Protein AF-A0A078HLC3-F1 (afdb_monomer)

Mean predicted aligned error: 14.36 Å

Solvent-accessible surface area (backbone atoms only — not comparable to full-atom values): 13525 Å² total; per-residue (Å²): 132,73,90,76,59,82,40,79,90,81,53,63,83,93,50,79,68,56,55,50,57,48,39,24,70,75,41,25,86,42,78,65,46,79,51,88,92,82,44,71,36,25,22,38,55,51,45,55,51,52,52,52,51,53,53,51,39,54,72,72,62,52,70,78,96,67,55,71,66,64,59,50,44,73,49,54,34,32,35,69,64,38,65,38,67,70,75,71,80,89,56,53,34,70,58,49,32,50,52,41,58,75,68,64,41,64,64,44,82,38,63,46,78,74,46,45,56,41,50,54,59,22,39,70,82,45,94,76,56,45,52,34,29,35,38,82,60,91,87,64,82,71,88,63,81,62,76,87,56,51,90,67,44,80,42,43,51,67,58,53,58,72,71,50,64,93,81,64,79,62,46,73,75,94,46,96,82,59,73,45,52,42,46,77,40,85,50,99,52,102,55,77,41,82,48,76,79,76,84,91,86,78,86,86,80,85,85,81,92,83,74,89,72,127

InterPro domains:
  IPR000873 AMP-dependent synthetase/ligase domain [PF00501] (20-192)
  IPR042099 ANL, N-terminal domain [G3DSA:3.40.50.12780] (5-195)

pLDDT: mean 77.23, std 20.74, range [21.78, 98.12]

Secondary structure (DSSP, 8-state):
--TTS--TTT-----THHHHHHHHHHSTTSEEEEETTTEEEEHHHHHHHHHHHHHHHHHTT----S-HHHHHHHHHHHHTTPPEEE--TTS-HHHHHHHHHHTT-SEEEE-SHHHHHHHHHHHTT-SSPPEEEE---TT------GGGTGGG--EEHHHHHHHS-TT------SSTTS--EEEEEE-SSSSEEEEE-S----------------

Radius of gyration: 22.76 Å; Cα contacts (8 Å, |Δi|>4): 195; chains: 1; bounding box: 56×49×59 Å

Nearest PDB structures (foldseek):
  5upt-assembly1_A-2  TM=5.110E-01  e=1.337E-06  Streptomyces platensis subsp. rosaceus
  5e7q-assembly1_B  TM=4.819E-01  e=5.354E-05  Streptomyces platensis subsp. rosaceus
  5upq-assembly1_B  TM=5.098E-01  e=1.439E-04  Streptomyces platensis subsp. rosaceus
  5upq-assembly1_A  TM=4.848E-01  e=1.181E-04  Streptomyces platensis subsp. rosaceus
  8c9t-assembly2_B  TM=4.246E-01  e=1.279E+00  Streptomyces avermitilis MA-4680 = NBRC 14893

Organism: Brassica napus (NCBI:txid3708)

Structure (mmCIF, N/CA/C/O backbone):
data_AF-A0A078HLC3-F1
#
_entry.id   AF-A0A078HLC3-F1
#
loop_
_atom_site.group_PDB
_atom_site.id
_atom_site.type_symbol
_atom_site.label_atom_id
_atom_site.label_alt_id
_atom_site.label_comp_id
_atom_site.label_asym_id
_atom_site.label_entity_id
_atom_site.label_seq_id
_atom_site.pdbx_PDB_ins_code
_atom_site.Cartn_x
_atom_site.Cartn_y
_atom_site.Cartn_z
_atom_site.occupancy
_atom_site.B_iso_or_equiv
_atom_site.auth_seq_id
_atom_site.auth_comp_id
_atom_site.auth_asym_id
_atom_site.auth_atom_id
_atom_site.pdbx_PDB_model_num
ATOM 1 N N . MET A 1 1 ? -18.196 -24.941 -28.633 1.00 52.28 1 MET A N 1
ATOM 2 C CA . MET A 1 1 ? -17.782 -23.713 -27.911 1.00 52.28 1 MET A CA 1
ATOM 3 C C . MET A 1 1 ? -16.791 -24.015 -26.774 1.00 52.28 1 MET A C 1
ATOM 5 O O . MET A 1 1 ? -16.555 -23.154 -25.944 1.00 52.28 1 MET A O 1
ATOM 9 N N . GLU A 1 2 ? -16.174 -25.207 -26.721 1.00 58.34 2 GLU A N 1
ATOM 10 C CA . GLU A 1 2 ? -15.128 -25.517 -25.727 1.00 58.34 2 GLU A CA 1
ATOM 11 C C . GLU A 1 2 ? -13.702 -25.203 -26.206 1.00 58.34 2 GLU A C 1
ATOM 13 O O . GLU A 1 2 ? -12.824 -24.995 -25.377 1.00 58.34 2 GLU A O 1
ATOM 18 N N . GLU A 1 3 ? -13.476 -25.087 -27.518 1.00 61.91 3 GLU A N 1
ATOM 19 C CA . GLU A 1 3 ? -12.150 -24.817 -28.106 1.00 61.91 3 GLU A CA 1
ATOM 20 C C . GLU A 1 3 ? -11.692 -23.348 -28.009 1.00 61.91 3 GLU A C 1
ATOM 22 O O . GLU A 1 3 ? -10.571 -23.022 -28.382 1.00 61.91 3 GLU A O 1
ATOM 27 N N . LEU A 1 4 ? -12.536 -22.452 -27.486 1.00 70.88 4 LEU A N 1
ATOM 28 C CA . LEU A 1 4 ? -12.215 -21.031 -27.266 1.00 70.88 4 LEU A CA 1
ATOM 29 C C . LEU A 1 4 ? -11.932 -20.707 -25.792 1.00 70.88 4 LEU A C 1
ATOM 31 O O . LEU A 1 4 ? -11.877 -19.537 -25.416 1.00 70.88 4 LEU A O 1
ATOM 35 N N . LYS A 1 5 ? -11.785 -21.725 -24.935 1.00 79.50 5 LYS A N 1
ATOM 36 C CA . LYS A 1 5 ? -11.425 -21.499 -23.534 1.00 79.50 5 LYS A CA 1
ATOM 37 C C . LYS A 1 5 ? -10.017 -20.879 -23.448 1.00 79.50 5 LYS A C 1
ATOM 39 O O . LYS A 1 5 ? -9.155 -21.227 -24.263 1.00 79.50 5 LYS A O 1
ATOM 44 N N . PRO A 1 6 ? -9.776 -19.983 -22.475 1.00 73.12 6 PRO A N 1
ATOM 45 C CA . PRO A 1 6 ? -8.451 -19.437 -22.222 1.00 73.12 6 PRO A CA 1
ATOM 46 C C . PRO A 1 6 ? -7.431 -20.554 -21.998 1.00 73.12 6 PRO A C 1
ATOM 48 O O . PRO A 1 6 ? -7.610 -21.431 -21.154 1.00 73.12 6 PRO A O 1
ATOM 51 N N . CYS A 1 7 ? -6.356 -20.514 -22.765 1.00 79.81 7 CYS A N 1
ATOM 52 C CA . CYS A 1 7 ? -5.198 -21.379 -22.665 1.00 79.81 7 CYS A CA 1
ATOM 53 C C . CYS A 1 7 ? -3.935 -20.531 -22.856 1.00 79.81 7 CYS A C 1
ATOM 55 O O . CYS A 1 7 ? -3.995 -19.372 -23.272 1.00 79.81 7 CYS A O 1
ATOM 57 N N . ALA A 1 8 ? -2.766 -21.109 -22.579 1.00 75.44 8 ALA A N 1
ATOM 58 C CA . ALA A 1 8 ? -1.495 -20.390 -22.693 1.00 75.44 8 ALA A CA 1
ATOM 59 C C . ALA A 1 8 ? -1.264 -19.773 -24.089 1.00 75.44 8 ALA A C 1
ATOM 61 O O . ALA A 1 8 ? -0.614 -18.739 -24.203 1.00 75.44 8 ALA A O 1
ATOM 62 N N . ALA A 1 9 ? -1.820 -20.380 -25.144 1.00 76.50 9 ALA A N 1
ATOM 63 C CA . ALA A 1 9 ? -1.644 -19.923 -26.519 1.00 76.50 9 ALA A CA 1
ATOM 64 C C . ALA A 1 9 ? -2.553 -18.743 -26.913 1.00 76.50 9 ALA A C 1
ATOM 66 O O . ALA A 1 9 ? -2.185 -17.980 -27.802 1.00 76.50 9 ALA A O 1
ATOM 67 N N . ASN A 1 10 ? -3.728 -18.588 -26.290 1.00 79.50 10 ASN A N 1
ATOM 68 C CA . ASN A 1 10 ? -4.726 -17.579 -26.679 1.00 79.50 10 ASN A CA 1
ATOM 69 C C . ASN A 1 10 ? -5.065 -16.565 -25.568 1.00 79.50 10 ASN A C 1
ATOM 71 O O . ASN A 1 10 ? -5.828 -15.637 -25.820 1.00 79.50 10 ASN A O 1
ATOM 75 N N . SER A 1 11 ? -4.496 -16.718 -24.367 1.00 79.75 11 SER A N 1
ATOM 76 C CA . SER A 1 11 ? -4.709 -15.813 -23.233 1.00 79.75 11 SER A CA 1
ATOM 77 C C . SER A 1 11 ? -3.432 -15.561 -22.406 1.00 79.75 11 SER A C 1
ATOM 79 O O . SER A 1 11 ? -3.465 -15.713 -21.179 1.00 79.75 11 SER A O 1
ATOM 81 N N . PRO A 1 12 ? -2.290 -15.192 -23.023 1.00 77.44 12 PRO A N 1
ATOM 82 C CA . PRO A 1 12 ? -1.120 -14.779 -22.255 1.00 77.44 12 PRO A CA 1
ATOM 83 C C . PRO A 1 12 ? -1.420 -13.488 -21.466 1.00 77.44 12 PRO A C 1
ATOM 85 O O . PRO A 1 12 ? -2.198 -12.652 -21.937 1.00 77.44 12 PRO A O 1
ATOM 88 N N . PRO A 1 13 ? -0.802 -13.282 -20.288 1.00 76.69 13 PRO A N 1
ATOM 89 C CA . PRO A 1 13 ? -0.945 -12.038 -19.540 1.00 76.69 13 PRO A CA 1
ATOM 90 C C . PRO A 1 13 ? -0.530 -10.841 -20.397 1.00 76.69 13 PRO A C 1
ATOM 92 O O . PRO A 1 13 ? 0.564 -10.821 -20.966 1.00 76.69 13 PRO A O 1
ATOM 95 N N . LEU A 1 14 ? -1.391 -9.828 -20.480 1.00 73.50 14 LEU A N 1
ATOM 96 C CA . LEU A 1 14 ? -1.057 -8.577 -21.150 1.00 73.50 14 LEU A CA 1
ATOM 97 C C . LEU A 1 14 ? -0.039 -7.824 -20.294 1.00 73.50 14 LEU A C 1
ATOM 99 O O . LEU A 1 14 ? -0.386 -7.210 -19.289 1.00 73.50 14 LEU A O 1
ATOM 103 N N . THR A 1 15 ? 1.228 -7.896 -20.692 1.00 77.50 15 THR A N 1
ATOM 104 C CA . THR A 1 15 ? 2.329 -7.209 -20.020 1.00 77.50 15 THR A CA 1
ATOM 105 C C . THR A 1 15 ? 3.131 -6.381 -21.018 1.00 77.50 15 THR A C 1
ATOM 107 O O . THR A 1 15 ? 3.488 -6.892 -22.089 1.00 77.50 15 THR A O 1
ATOM 110 N N . PRO A 1 16 ? 3.474 -5.121 -20.687 1.00 76.12 16 PRO A N 1
ATOM 111 C CA . PRO A 1 16 ? 4.352 -4.319 -21.529 1.00 76.12 16 PRO A CA 1
ATOM 112 C C . PRO A 1 16 ? 5.756 -4.934 -21.659 1.00 76.12 16 PRO A C 1
ATOM 114 O O . PRO A 1 16 ? 6.461 -4.645 -22.622 1.00 76.12 16 PRO A O 1
ATOM 117 N N . LEU A 1 17 ? 6.148 -5.834 -20.748 1.00 87.38 17 LEU A N 1
ATOM 118 C CA . LEU A 1 17 ? 7.436 -6.533 -20.795 1.00 87.38 17 LEU A CA 1
ATOM 119 C C . LEU A 1 17 ? 7.593 -7.382 -22.067 1.00 87.38 17 LEU A C 1
ATOM 121 O O . LEU A 1 17 ? 8.688 -7.468 -22.621 1.00 87.38 17 LEU A O 1
ATOM 125 N N . SER A 1 18 ? 6.486 -7.918 -22.592 1.00 85.19 18 SER A N 1
ATOM 126 C CA . SER A 1 18 ? 6.482 -8.709 -23.829 1.00 85.19 18 SER A CA 1
ATOM 127 C C . SER A 1 18 ? 6.933 -7.904 -25.060 1.00 85.19 18 SER A C 1
ATOM 129 O O . SER A 1 18 ? 7.442 -8.477 -26.025 1.00 85.19 18 SER A O 1
ATOM 131 N N . PHE A 1 19 ? 6.810 -6.568 -25.038 1.00 88.69 19 PHE A N 1
ATOM 132 C CA . PHE A 1 19 ? 7.293 -5.720 -26.129 1.00 88.69 19 PHE A CA 1
ATOM 133 C C . PHE A 1 19 ? 8.818 -5.721 -26.224 1.00 88.69 19 PHE A C 1
ATOM 135 O O . PHE A 1 19 ? 9.344 -5.744 -27.336 1.00 88.69 19 PHE A O 1
ATOM 142 N N . LEU A 1 20 ? 9.528 -5.743 -25.091 1.00 91.62 20 LEU A N 1
ATOM 143 C CA . LEU A 1 20 ? 10.990 -5.802 -25.076 1.00 91.62 20 LEU A CA 1
ATOM 144 C C . LEU A 1 20 ? 11.493 -7.154 -25.593 1.00 91.62 20 LEU A C 1
ATOM 146 O O . LEU A 1 20 ? 12.395 -7.193 -26.431 1.00 91.62 20 LEU A O 1
ATOM 150 N N . GLU A 1 21 ? 10.869 -8.251 -25.158 1.00 91.44 21 GLU A N 1
ATOM 151 C CA . GLU A 1 21 ? 11.180 -9.597 -25.654 1.00 91.44 21 GLU A CA 1
ATOM 152 C C . GLU A 1 21 ? 10.975 -9.690 -27.170 1.00 91.44 21 GLU A C 1
ATOM 154 O O . GLU A 1 21 ? 11.852 -10.153 -27.904 1.00 91.44 21 GLU A O 1
ATOM 159 N N . ARG A 1 22 ? 9.841 -9.175 -27.663 1.00 92.12 22 ARG A N 1
ATOM 160 C CA . ARG A 1 22 ? 9.532 -9.150 -29.094 1.00 92.12 22 ARG A CA 1
ATOM 161 C C . ARG A 1 22 ? 10.503 -8.271 -29.878 1.00 92.12 22 ARG A C 1
ATOM 163 O O . ARG A 1 22 ? 10.944 -8.680 -30.950 1.00 92.12 22 ARG A O 1
ATOM 170 N N . ALA A 1 23 ? 10.850 -7.092 -29.364 1.00 93.31 23 ALA A N 1
ATOM 171 C CA . ALA A 1 23 ? 11.804 -6.193 -30.007 1.00 93.31 23 ALA A CA 1
ATOM 172 C C . ALA A 1 23 ? 13.195 -6.833 -30.114 1.00 93.31 23 ALA A C 1
ATOM 174 O O . ALA A 1 23 ? 13.812 -6.776 -31.174 1.00 93.31 23 ALA A O 1
ATOM 175 N N . ALA A 1 24 ? 13.653 -7.527 -29.070 1.00 94.69 24 ALA A N 1
ATOM 176 C CA . ALA A 1 24 ? 14.918 -8.258 -29.090 1.00 94.69 24 ALA A CA 1
ATOM 177 C C . ALA A 1 24 ? 14.913 -9.462 -30.047 1.00 94.69 24 ALA A C 1
ATOM 179 O O . ALA A 1 24 ? 15.953 -9.790 -30.620 1.00 94.69 24 ALA A O 1
ATOM 180 N N . ALA A 1 25 ? 13.764 -10.118 -30.230 1.00 94.50 25 ALA A N 1
ATOM 181 C CA . ALA A 1 25 ? 13.625 -11.248 -31.145 1.00 94.50 25 ALA A CA 1
ATOM 182 C C . ALA A 1 25 ? 13.542 -10.816 -32.619 1.00 94.50 25 ALA A C 1
ATOM 184 O O . ALA A 1 25 ? 14.174 -11.432 -33.474 1.00 94.50 25 ALA A O 1
ATOM 185 N N . VAL A 1 26 ? 12.765 -9.770 -32.920 1.00 97.19 26 VAL A N 1
ATOM 186 C CA . VAL A 1 26 ? 12.465 -9.339 -34.299 1.00 97.19 26 VAL A CA 1
ATOM 187 C C . VAL A 1 26 ? 13.467 -8.303 -34.812 1.00 97.19 26 VAL A C 1
ATOM 189 O O . VAL A 1 26 ? 13.883 -8.370 -35.964 1.00 97.19 26 VAL A O 1
ATOM 192 N N . TYR A 1 27 ? 13.879 -7.363 -33.960 1.00 96.38 27 TYR A N 1
ATOM 193 C CA . TYR A 1 27 ? 14.755 -6.234 -34.297 1.00 96.38 27 TYR A CA 1
ATOM 194 C C . TYR A 1 27 ? 16.083 -6.310 -33.539 1.00 96.38 27 TYR A C 1
ATOM 196 O O . TYR A 1 27 ? 16.667 -5.286 -33.192 1.00 96.38 27 TYR A O 1
ATOM 204 N N . GLY A 1 28 ? 16.546 -7.530 -33.252 1.00 95.31 28 GLY A N 1
ATOM 205 C CA . GLY A 1 28 ? 17.619 -7.789 -32.293 1.00 95.31 28 GLY A CA 1
ATOM 206 C C . GLY A 1 28 ? 18.900 -6.999 -32.538 1.00 95.31 28 GLY A C 1
ATOM 207 O O . GLY A 1 28 ? 19.486 -6.529 -31.569 1.00 95.31 28 GLY A O 1
ATOM 208 N N . ASP A 1 29 ? 19.284 -6.811 -33.802 1.00 97.31 29 ASP A N 1
ATOM 209 C CA . ASP A 1 29 ? 20.523 -6.123 -34.191 1.00 97.31 29 ASP A CA 1
ATOM 210 C C . ASP A 1 29 ? 20.300 -4.627 -34.499 1.00 97.31 29 ASP A C 1
ATOM 212 O O . ASP A 1 29 ? 21.243 -3.894 -34.793 1.00 97.31 29 ASP A O 1
ATOM 216 N N . CYS A 1 30 ? 19.054 -4.146 -34.423 1.00 97.44 30 CYS A N 1
ATOM 217 C CA . CYS A 1 30 ? 18.744 -2.728 -34.552 1.00 97.44 30 CYS A CA 1
ATOM 218 C C . CYS A 1 30 ? 19.100 -1.987 -33.260 1.00 97.44 30 CYS A C 1
ATOM 220 O O . CYS A 1 30 ? 18.880 -2.487 -32.153 1.00 97.44 30 CYS A O 1
ATOM 222 N N . THR A 1 31 ? 19.592 -0.759 -33.405 1.00 97.06 31 THR A N 1
ATOM 223 C CA . THR A 1 31 ? 19.889 0.132 -32.282 1.00 97.06 31 THR A CA 1
ATOM 224 C C . THR A 1 31 ? 18.632 0.421 -31.456 1.00 97.06 31 THR A C 1
ATOM 226 O O . THR A 1 31 ? 17.603 0.820 -32.000 1.00 97.06 31 THR A O 1
ATOM 229 N N . SER A 1 32 ? 18.730 0.244 -30.140 1.00 95.81 32 SER A N 1
ATOM 230 C CA . SER A 1 32 ? 17.671 0.498 -29.156 1.00 95.81 32 SER A CA 1
ATOM 231 C C . SER A 1 32 ? 17.937 1.751 -28.321 1.00 95.81 32 SER A C 1
ATOM 233 O O . SER A 1 32 ? 17.013 2.500 -28.018 1.00 95.81 32 SER A O 1
ATOM 235 N N . ILE A 1 33 ? 19.196 1.985 -27.938 1.00 94.75 33 ILE A N 1
ATOM 236 C CA . ILE A 1 33 ? 19.612 3.075 -27.051 1.00 94.75 33 ILE A CA 1
ATOM 237 C C . ILE A 1 33 ? 20.882 3.701 -27.614 1.00 94.75 33 ILE A C 1
ATOM 239 O O . ILE A 1 33 ? 21.844 2.997 -27.914 1.00 94.75 33 ILE A O 1
ATOM 243 N N . VAL A 1 34 ? 20.898 5.030 -27.687 1.00 94.50 34 VAL A N 1
ATOM 244 C CA . VAL A 1 34 ? 22.095 5.835 -27.943 1.00 94.50 34 VAL A CA 1
ATOM 245 C C . VAL A 1 34 ? 22.199 6.873 -26.833 1.00 94.50 34 VAL A C 1
ATOM 247 O O . VAL A 1 34 ? 21.268 7.650 -26.631 1.00 94.50 34 VAL A O 1
ATOM 250 N N . TYR A 1 35 ? 23.310 6.881 -26.100 1.00 93.12 35 TYR A N 1
ATOM 251 C CA . TYR A 1 35 ? 23.569 7.847 -25.036 1.00 93.12 35 TYR A CA 1
ATOM 252 C C . TYR A 1 35 ? 25.019 8.340 -25.065 1.00 93.12 35 TYR A C 1
ATOM 254 O O . TYR A 1 35 ? 25.979 7.568 -24.949 1.00 93.12 35 TYR A O 1
ATOM 262 N N . GLY A 1 36 ? 25.179 9.657 -25.201 1.00 91.38 36 GLY A N 1
ATOM 263 C CA . GLY A 1 36 ? 26.485 10.279 -25.395 1.00 91.38 36 GLY A CA 1
ATOM 264 C C . GLY A 1 36 ? 27.196 9.749 -26.644 1.00 91.38 36 GLY A C 1
ATOM 265 O O . GLY A 1 36 ? 26.563 9.385 -27.631 1.00 91.38 36 GLY A O 1
ATOM 266 N N . THR A 1 37 ? 28.527 9.707 -26.596 1.00 89.44 37 THR A N 1
ATOM 267 C CA . THR A 1 37 ? 29.363 9.277 -27.732 1.00 89.44 37 THR A CA 1
ATOM 268 C C . THR A 1 37 ? 29.687 7.785 -27.732 1.00 89.44 37 THR A C 1
ATOM 270 O O . THR A 1 37 ? 30.042 7.247 -28.774 1.00 89.44 37 THR A O 1
ATOM 273 N N . ASN A 1 38 ? 29.590 7.115 -26.579 1.00 91.38 38 ASN A N 1
ATOM 274 C CA . ASN A 1 38 ? 30.169 5.777 -26.393 1.00 91.38 38 ASN A CA 1
ATOM 275 C C . ASN A 1 38 ? 29.139 4.700 -26.039 1.00 91.38 38 ASN A C 1
ATOM 277 O O . ASN A 1 38 ? 29.492 3.525 -25.999 1.00 91.38 38 ASN A O 1
ATOM 281 N N . THR A 1 39 ? 27.890 5.071 -25.750 1.00 92.94 39 THR A N 1
ATOM 282 C CA . THR A 1 39 ? 26.866 4.091 -25.377 1.00 92.94 39 THR A CA 1
ATOM 283 C C . THR A 1 39 ? 25.909 3.913 -26.535 1.00 92.94 39 THR A C 1
ATOM 285 O O . THR A 1 39 ? 25.044 4.754 -26.766 1.00 92.94 39 THR A O 1
ATOM 288 N N . VAL A 1 40 ? 26.064 2.807 -27.251 1.00 95.50 40 VAL A N 1
ATOM 289 C CA . VAL A 1 40 ? 25.113 2.349 -28.259 1.00 95.50 40 VAL A CA 1
ATOM 290 C C . VAL A 1 40 ? 24.787 0.904 -27.927 1.00 95.50 40 VAL A C 1
ATOM 292 O O . VAL A 1 40 ? 25.698 0.090 -27.797 1.00 95.50 40 VAL A O 1
ATOM 295 N N . TYR A 1 41 ? 23.505 0.604 -27.754 1.00 97.00 41 TYR A N 1
ATOM 296 C CA . TYR A 1 41 ? 23.022 -0.756 -27.546 1.00 97.00 41 TYR A CA 1
ATOM 297 C C . TYR A 1 41 ? 22.045 -1.140 -28.645 1.00 97.00 41 TYR A C 1
ATOM 299 O O . TYR A 1 41 ? 21.306 -0.303 -29.167 1.00 97.00 41 TYR A O 1
ATOM 307 N N . THR A 1 42 ? 22.030 -2.424 -28.958 1.00 98.12 42 THR A N 1
ATOM 308 C CA . THR A 1 42 ? 21.009 -3.082 -29.769 1.00 98.12 42 THR A CA 1
ATOM 309 C C . THR A 1 42 ? 19.855 -3.581 -28.899 1.00 98.12 42 THR A C 1
ATOM 311 O O . THR A 1 42 ? 19.997 -3.753 -27.683 1.00 98.12 42 THR A O 1
ATOM 314 N N . TRP A 1 43 ? 18.698 -3.868 -29.501 1.00 97.44 43 TRP A N 1
ATOM 315 C CA . TRP A 1 43 ? 17.558 -4.432 -28.764 1.00 97.44 43 TRP A CA 1
ATOM 316 C C . TRP A 1 43 ? 17.897 -5.750 -28.059 1.00 97.44 43 TRP A C 1
ATOM 318 O O . TRP A 1 43 ? 17.439 -5.981 -26.936 1.00 97.44 43 TRP A O 1
ATOM 328 N N . ARG A 1 44 ? 18.751 -6.588 -28.662 1.00 97.56 44 ARG A N 1
ATOM 329 C CA . ARG A 1 44 ? 19.247 -7.824 -28.041 1.00 97.56 44 ARG A CA 1
ATOM 330 C C . ARG A 1 44 ? 20.069 -7.541 -26.784 1.00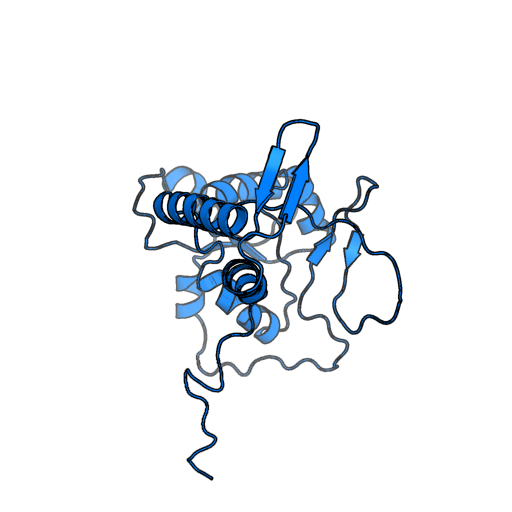 97.56 44 ARG A C 1
ATOM 332 O O . ARG A 1 44 ? 19.852 -8.180 -25.753 1.00 97.56 44 ARG A O 1
ATOM 339 N N . GLU A 1 45 ? 20.991 -6.585 -26.848 1.00 97.06 45 GLU A N 1
ATOM 340 C CA . GLU A 1 45 ? 21.831 -6.203 -25.708 1.00 97.06 45 GLU A CA 1
ATOM 341 C C . GLU A 1 45 ? 21.011 -5.566 -24.588 1.00 97.06 45 GLU A C 1
ATOM 343 O O . GLU A 1 45 ? 21.198 -5.917 -23.423 1.00 97.06 45 GLU A O 1
ATOM 348 N N . THR A 1 46 ? 20.068 -4.680 -24.920 1.00 96.44 46 THR A N 1
ATOM 349 C CA . THR A 1 46 ? 19.158 -4.076 -23.938 1.00 96.44 46 THR A CA 1
ATOM 350 C C . THR A 1 46 ? 18.366 -5.143 -23.192 1.00 96.44 46 THR A C 1
ATOM 352 O O . THR A 1 46 ? 18.365 -5.134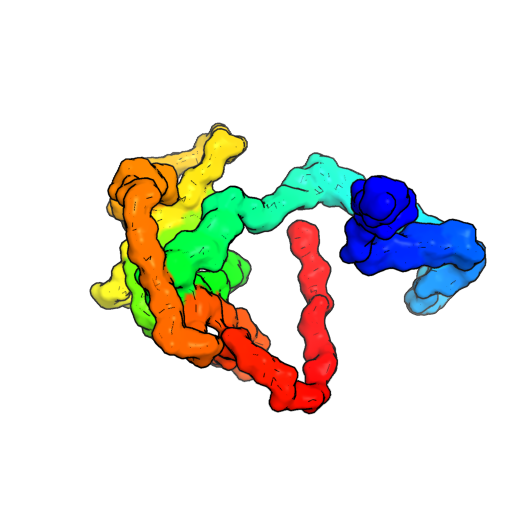 -21.963 1.00 96.44 46 THR A O 1
ATOM 355 N N . ASN A 1 47 ? 17.772 -6.108 -23.900 1.00 96.56 47 ASN A N 1
ATOM 356 C CA . ASN A 1 47 ? 17.027 -7.194 -23.266 1.00 96.56 47 ASN A CA 1
ATOM 357 C C . ASN A 1 47 ? 17.909 -8.041 -22.333 1.00 96.56 47 ASN A C 1
ATOM 359 O O . ASN A 1 47 ? 17.553 -8.271 -21.180 1.00 96.56 47 ASN A O 1
ATOM 363 N N . LEU A 1 48 ? 19.105 -8.439 -22.783 1.00 97.06 48 LEU A N 1
ATOM 364 C CA . LEU A 1 48 ? 20.045 -9.199 -21.948 1.00 97.06 48 LEU A CA 1
ATOM 365 C C . LEU A 1 48 ? 20.470 -8.431 -20.691 1.00 97.06 48 LEU A C 1
ATOM 367 O O . LEU A 1 48 ? 20.613 -9.022 -19.620 1.00 97.06 48 LEU A O 1
ATOM 371 N N . ARG A 1 49 ? 20.671 -7.115 -20.800 1.00 96.12 49 ARG A N 1
ATOM 372 C CA . ARG A 1 49 ? 21.001 -6.259 -19.655 1.00 96.12 49 ARG A CA 1
ATOM 373 C C . ARG A 1 49 ? 19.841 -6.186 -18.665 1.00 96.12 49 ARG A C 1
ATOM 375 O O . ARG A 1 49 ? 20.075 -6.380 -17.475 1.00 96.12 49 ARG A O 1
ATOM 382 N N . CYS A 1 50 ? 18.616 -5.970 -19.145 1.00 94.12 50 CYS A N 1
ATOM 383 C CA . CYS A 1 50 ? 17.413 -5.970 -18.310 1.00 94.12 50 CYS A CA 1
ATOM 384 C C . CYS A 1 50 ? 17.232 -7.307 -17.581 1.00 94.12 50 CYS A C 1
ATOM 386 O O . CYS A 1 50 ? 17.018 -7.302 -16.374 1.00 94.12 50 CYS A O 1
ATOM 388 N N . LEU A 1 51 ? 17.410 -8.441 -18.270 1.00 94.94 51 LEU A N 1
ATOM 389 C CA . LEU A 1 51 ? 17.330 -9.776 -17.663 1.00 94.94 51 LEU A CA 1
ATOM 390 C C . LEU A 1 51 ? 18.377 -9.987 -16.562 1.00 94.94 51 LEU A C 1
ATOM 392 O O . LEU A 1 51 ? 18.056 -10.515 -15.501 1.00 94.94 51 LEU A O 1
ATOM 396 N N . ARG A 1 52 ? 19.622 -9.547 -16.784 1.00 92.19 52 ARG A N 1
ATOM 397 C CA . ARG A 1 52 ? 20.689 -9.638 -15.773 1.00 92.19 52 ARG A CA 1
ATOM 398 C C . ARG A 1 52 ? 20.355 -8.829 -14.525 1.00 92.19 52 ARG A C 1
ATOM 400 O O . ARG A 1 52 ? 20.508 -9.339 -13.423 1.00 92.19 52 ARG A O 1
ATOM 407 N N . VAL A 1 53 ? 19.877 -7.596 -14.695 1.00 90.56 53 VAL A N 1
ATOM 408 C CA . VAL A 1 53 ? 19.463 -6.752 -13.565 1.00 90.56 53 VAL A CA 1
ATOM 409 C C . VAL A 1 53 ? 18.262 -7.368 -12.849 1.00 90.56 53 VAL A C 1
ATOM 411 O O . VAL A 1 53 ? 18.312 -7.522 -11.635 1.00 90.56 53 VAL A O 1
ATOM 414 N N . ALA A 1 54 ? 17.230 -7.798 -13.580 1.00 86.62 54 ALA A N 1
ATOM 415 C CA . ALA A 1 54 ? 16.044 -8.434 -13.006 1.00 86.62 54 ALA A CA 1
ATOM 416 C C . ALA A 1 54 ? 16.392 -9.694 -12.195 1.00 86.62 54 ALA A C 1
ATOM 418 O O . ALA A 1 54 ? 15.900 -9.865 -11.082 1.00 86.62 54 ALA A O 1
ATOM 419 N N . SER A 1 55 ? 17.294 -10.540 -12.708 1.00 87.06 55 SER A N 1
ATOM 420 C CA . SER A 1 55 ? 17.793 -11.716 -11.987 1.00 87.06 55 SER A CA 1
ATOM 421 C C . SER A 1 55 ? 18.513 -11.332 -10.695 1.00 87.06 55 SER A C 1
ATOM 423 O O . SER A 1 55 ? 18.288 -11.970 -9.668 1.00 87.06 55 SER A O 1
ATOM 425 N N . SER A 1 56 ? 19.365 -10.302 -10.727 1.00 82.19 56 SER A N 1
ATOM 426 C CA . SER A 1 56 ? 20.049 -9.817 -9.526 1.00 82.19 56 SER A CA 1
ATOM 427 C C . SER A 1 56 ? 19.056 -9.286 -8.493 1.00 82.19 56 SER A C 1
ATOM 429 O O . SER A 1 56 ? 19.128 -9.683 -7.335 1.00 82.19 56 SER A O 1
ATOM 431 N N . LEU A 1 57 ? 18.090 -8.457 -8.899 1.00 78.06 57 LEU A N 1
ATOM 432 C CA . LEU A 1 57 ? 17.063 -7.914 -8.001 1.00 78.06 57 LEU A CA 1
ATOM 433 C C . LEU A 1 57 ? 16.238 -9.028 -7.346 1.00 78.06 57 LEU A C 1
ATOM 435 O O . LEU A 1 57 ? 16.126 -9.071 -6.123 1.00 78.06 57 LEU A O 1
ATOM 439 N N . SER A 1 58 ? 15.770 -9.994 -8.141 1.00 77.88 58 SER A N 1
ATOM 440 C CA . SER A 1 58 ? 15.037 -11.153 -7.624 1.00 77.88 58 SER A CA 1
ATOM 441 C C . SER A 1 58 ? 15.861 -11.963 -6.620 1.00 77.88 58 SER A C 1
ATOM 443 O O . SER A 1 58 ? 15.302 -12.464 -5.650 1.00 77.88 58 SER A O 1
ATOM 445 N N . SER A 1 59 ? 17.177 -12.092 -6.825 1.00 74.12 59 SER A N 1
ATOM 446 C CA . SER A 1 59 ? 18.062 -12.822 -5.905 1.00 74.12 59 SER A CA 1
ATOM 447 C C . SER A 1 59 ? 18.343 -12.081 -4.593 1.00 74.12 59 SER A C 1
ATOM 449 O O . SER A 1 59 ? 18.656 -12.715 -3.590 1.00 74.12 59 SER A O 1
ATOM 451 N N . ILE A 1 60 ? 18.208 -10.752 -4.589 1.00 73.38 60 ILE A N 1
ATOM 452 C CA . ILE A 1 60 ? 18.397 -9.894 -3.408 1.00 73.38 60 ILE A CA 1
ATOM 453 C C . ILE A 1 60 ? 17.100 -9.823 -2.572 1.00 73.38 60 ILE A C 1
ATOM 455 O O . ILE A 1 60 ? 17.070 -9.189 -1.524 1.00 73.38 60 ILE A O 1
ATOM 459 N N . GLY A 1 61 ? 16.031 -10.510 -2.995 1.00 59.34 61 GLY A N 1
ATOM 460 C CA . GLY A 1 61 ? 14.737 -10.492 -2.306 1.00 59.34 61 GLY A CA 1
ATOM 461 C C . GLY A 1 61 ? 13.936 -9.220 -2.574 1.00 59.34 61 GLY A C 1
ATOM 462 O O . GLY A 1 61 ? 12.968 -8.940 -1.880 1.00 59.34 61 GLY A O 1
ATOM 463 N N . ILE A 1 62 ? 14.322 -8.456 -3.597 1.00 57.81 62 ILE A N 1
ATOM 464 C CA . ILE A 1 62 ? 13.568 -7.302 -4.072 1.00 57.81 62 ILE A CA 1
ATOM 465 C C . ILE A 1 62 ? 12.392 -7.853 -4.887 1.00 57.81 62 ILE A C 1
ATOM 467 O O . ILE A 1 62 ? 12.500 -8.108 -6.090 1.00 57.81 62 ILE A O 1
ATOM 471 N N . GLY A 1 63 ? 11.289 -8.152 -4.199 1.00 57.91 63 GLY A N 1
ATOM 472 C CA . GLY A 1 63 ? 10.090 -8.728 -4.793 1.00 57.91 63 GLY A CA 1
ATOM 473 C C . GLY A 1 63 ? 8.910 -8.787 -3.821 1.00 57.91 63 GLY A C 1
ATOM 474 O O . GLY A 1 63 ? 9.074 -9.157 -2.669 1.00 57.91 63 GLY A O 1
ATOM 475 N N . LYS A 1 64 ? 7.719 -8.460 -4.350 1.00 54.94 64 LYS A N 1
ATOM 476 C CA . LYS A 1 64 ? 6.413 -8.304 -3.672 1.00 54.94 64 LYS A CA 1
ATOM 477 C C . LYS A 1 64 ? 6.415 -7.257 -2.549 1.00 54.94 64 LYS A C 1
ATOM 479 O O . LYS A 1 64 ? 6.560 -7.569 -1.382 1.00 54.94 64 LYS A O 1
ATOM 484 N N . SER A 1 65 ? 6.132 -6.013 -2.929 1.00 57.66 65 SER A N 1
ATOM 485 C CA . SER A 1 65 ? 5.982 -4.872 -2.015 1.00 57.66 65 SER A CA 1
ATOM 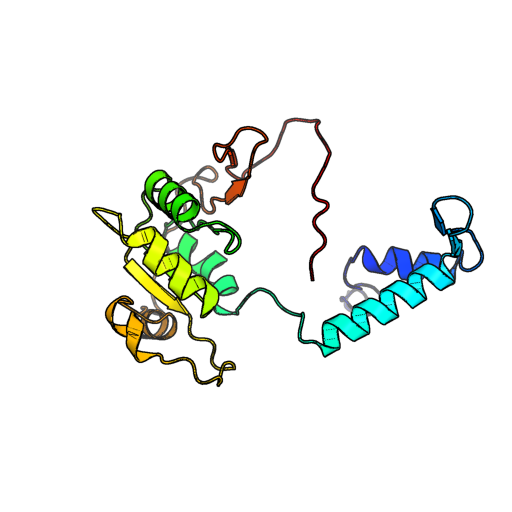486 C C . SER A 1 65 ? 4.689 -4.871 -1.187 1.00 57.66 65 SER A C 1
ATOM 488 O O . SER A 1 65 ? 4.505 -3.970 -0.380 1.00 57.66 65 SER A O 1
ATOM 490 N N . ASN A 1 66 ? 3.762 -5.805 -1.429 1.00 66.31 66 ASN A N 1
ATOM 491 C CA . ASN A 1 66 ? 2.437 -5.790 -0.810 1.00 66.31 66 ASN A CA 1
ATOM 492 C C . ASN A 1 66 ? 2.200 -7.100 -0.056 1.00 66.31 66 ASN A C 1
ATOM 494 O O . ASN A 1 66 ? 2.184 -8.173 -0.667 1.00 66.31 66 ASN A O 1
ATOM 498 N N . THR A 1 67 ? 1.971 -6.993 1.252 1.00 76.44 67 THR A N 1
ATOM 499 C CA . THR A 1 67 ? 1.578 -8.114 2.111 1.00 76.44 67 THR A CA 1
ATOM 500 C C . THR A 1 67 ? 0.151 -8.589 1.781 1.00 76.44 67 THR A C 1
ATOM 502 O O . THR A 1 67 ? -0.665 -7.804 1.281 1.00 76.44 67 THR A O 1
ATOM 505 N N . PRO A 1 68 ? -0.204 -9.861 2.053 1.00 83.62 68 PRO A N 1
ATOM 506 C CA . PRO A 1 68 ? -1.574 -10.351 1.869 1.00 83.62 68 PRO A CA 1
ATOM 507 C C . PRO A 1 68 ? -2.624 -9.502 2.602 1.00 83.62 68 PRO A C 1
ATOM 509 O O . PRO A 1 68 ? -3.659 -9.179 2.022 1.00 83.62 68 PRO A O 1
ATOM 512 N N . ALA A 1 69 ? -2.320 -9.051 3.823 1.00 86.56 69 ALA A N 1
ATOM 513 C CA . ALA A 1 69 ? -3.197 -8.170 4.594 1.00 86.56 69 ALA A CA 1
ATOM 514 C C . ALA A 1 69 ? -3.456 -6.834 3.877 1.00 86.56 69 ALA A C 1
ATOM 516 O O . ALA A 1 69 ? -4.596 -6.381 3.803 1.00 86.56 69 ALA A O 1
ATOM 517 N N . MET A 1 70 ? -2.428 -6.226 3.269 1.00 85.56 70 MET A N 1
ATOM 518 C CA . MET A 1 70 ? -2.589 -4.996 2.485 1.00 85.56 70 MET A CA 1
ATOM 519 C C . MET A 1 70 ? -3.537 -5.187 1.292 1.00 85.56 70 MET A C 1
ATOM 521 O O . MET A 1 70 ? -4.295 -4.280 0.947 1.00 85.56 70 MET A O 1
ATOM 525 N N . TYR A 1 71 ? -3.527 -6.368 0.667 1.00 87.06 71 TYR A N 1
ATOM 526 C CA . TYR A 1 71 ? -4.471 -6.703 -0.399 1.00 87.06 71 TYR A CA 1
ATOM 527 C C . TYR A 1 71 ? -5.902 -6.862 0.128 1.00 87.06 71 TYR A C 1
ATOM 529 O O . TYR A 1 71 ? -6.833 -6.299 -0.444 1.00 87.06 71 TYR A O 1
ATOM 537 N N . GLU A 1 72 ? -6.088 -7.586 1.230 1.00 90.88 72 GLU A N 1
ATOM 538 C CA . GLU A 1 72 ? -7.403 -7.797 1.846 1.00 90.88 72 GLU A CA 1
ATOM 539 C C . GLU A 1 72 ? -8.046 -6.480 2.308 1.00 90.88 72 GLU A C 1
ATOM 541 O O . GLU A 1 72 ? -9.246 -6.269 2.109 1.00 90.88 72 GLU A O 1
ATOM 546 N N . LEU A 1 73 ? -7.247 -5.544 2.832 1.00 92.06 73 LEU A N 1
ATOM 547 C CA . LEU A 1 73 ? -7.710 -4.227 3.278 1.00 92.06 73 LEU A CA 1
ATOM 548 C C . LEU A 1 73 ? -8.316 -3.370 2.157 1.00 92.06 7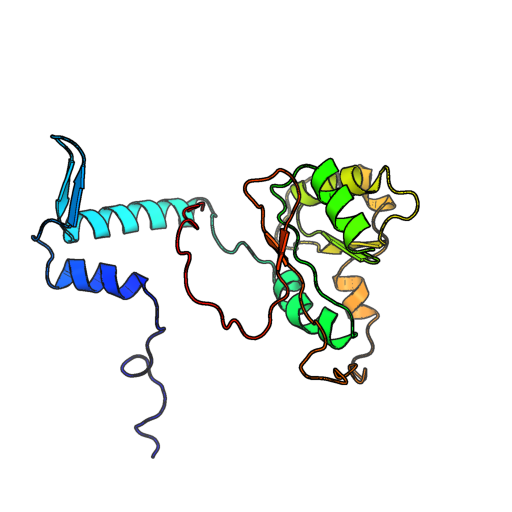3 LEU A C 1
ATOM 550 O O . LEU A 1 73 ? -9.211 -2.572 2.443 1.00 92.06 73 LEU A O 1
ATOM 554 N N . GLN A 1 74 ? -7.925 -3.580 0.891 1.00 88.94 74 GLN A N 1
ATOM 555 C CA . GLN A 1 74 ? -8.554 -2.924 -0.272 1.00 88.94 74 GLN A CA 1
ATOM 556 C C . GLN A 1 74 ? -10.050 -3.243 -0.386 1.00 88.94 74 GLN A C 1
ATOM 558 O O . GLN A 1 74 ? -10.804 -2.475 -0.977 1.00 88.94 74 GLN A O 1
ATOM 563 N N . PHE A 1 75 ? -10.485 -4.366 0.189 1.00 91.75 75 PHE A N 1
ATOM 564 C CA . PHE A 1 75 ? -11.878 -4.798 0.192 1.00 91.75 75 PHE A CA 1
ATOM 565 C C . PHE A 1 75 ? -12.511 -4.630 1.569 1.00 91.75 75 PHE A C 1
ATOM 567 O O . PHE A 1 75 ? -13.608 -4.085 1.672 1.00 91.75 75 PHE A O 1
ATOM 574 N N . ALA A 1 76 ? -11.821 -5.063 2.627 1.00 92.06 76 ALA A N 1
ATOM 575 C CA . ALA A 1 76 ? -12.364 -5.080 3.980 1.00 92.06 76 ALA A CA 1
ATOM 576 C C . ALA A 1 76 ? -12.721 -3.673 4.485 1.00 92.06 76 ALA A C 1
ATOM 578 O O . ALA A 1 76 ? -13.777 -3.487 5.093 1.00 92.06 76 ALA A O 1
ATOM 579 N N . VAL A 1 77 ? -11.888 -2.667 4.188 1.00 92.12 77 VAL A N 1
ATOM 580 C CA . VAL A 1 77 ? -12.131 -1.289 4.636 1.00 92.12 77 VAL A CA 1
ATOM 581 C C . VAL A 1 77 ? -13.366 -0.693 3.940 1.00 92.12 77 VAL A C 1
ATOM 583 O O . VA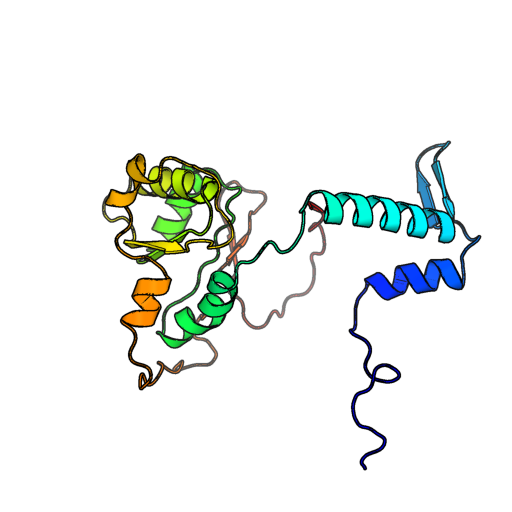L A 1 77 ? -14.298 -0.322 4.660 1.00 92.12 77 VAL A O 1
ATOM 586 N N . PRO A 1 78 ? -13.488 -0.704 2.597 1.00 89.88 78 PRO A N 1
ATOM 587 C CA . PRO A 1 78 ? -14.728 -0.291 1.934 1.00 89.88 78 PRO A CA 1
ATOM 588 C C . PRO A 1 78 ? -15.960 -1.113 2.333 1.00 89.88 78 PRO A C 1
ATOM 590 O O . PRO A 1 78 ? -17.043 -0.555 2.482 1.00 89.88 78 PRO A O 1
ATOM 593 N N . MET A 1 79 ? -15.820 -2.424 2.569 1.00 90.81 79 MET A N 1
ATOM 594 C CA . MET A 1 79 ? -16.929 -3.271 3.039 1.00 90.81 79 MET A CA 1
ATOM 595 C C . MET A 1 79 ? -17.462 -2.852 4.418 1.00 90.81 79 MET A C 1
ATOM 597 O O . MET A 1 79 ? -18.635 -3.076 4.728 1.00 90.81 79 MET A O 1
ATOM 601 N N . SER A 1 80 ? -16.624 -2.217 5.238 1.00 92.56 80 SER A N 1
ATOM 602 C CA . SER A 1 80 ? -17.030 -1.618 6.515 1.00 92.56 80 SER A CA 1
ATOM 603 C C . SER A 1 80 ? -17.661 -0.224 6.371 1.00 92.56 80 SER A C 1
ATOM 605 O O . SER A 1 80 ? -18.031 0.384 7.372 1.00 92.56 80 SER A O 1
ATOM 607 N N . GLY A 1 81 ? -17.782 0.296 5.144 1.00 88.88 81 GLY A N 1
ATOM 608 C CA . GLY A 1 81 ? -18.233 1.662 4.864 1.00 88.88 81 GLY A CA 1
ATOM 609 C C . GLY A 1 81 ? -17.183 2.738 5.167 1.00 88.88 81 GLY A C 1
ATOM 610 O O . GLY A 1 81 ? -17.495 3.926 5.151 1.00 88.88 81 GLY A O 1
ATOM 611 N N . ALA A 1 82 ? -15.945 2.340 5.465 1.00 92.81 82 ALA A N 1
ATOM 612 C CA . ALA A 1 82 ? -14.833 3.251 5.694 1.00 92.81 82 ALA A CA 1
ATOM 613 C C . ALA A 1 82 ? -14.065 3.535 4.394 1.00 92.81 82 ALA A C 1
ATOM 615 O O . ALA A 1 82 ? -14.116 2.772 3.431 1.00 92.81 82 ALA A O 1
ATOM 616 N N . ILE A 1 83 ? -13.307 4.631 4.395 1.00 92.50 83 ILE A N 1
ATOM 617 C CA . ILE A 1 83 ? -12.465 5.043 3.268 1.00 92.50 83 ILE A CA 1
ATOM 618 C C . ILE A 1 83 ? -11.040 4.565 3.528 1.00 92.50 83 ILE A C 1
ATOM 620 O O . ILE A 1 83 ? -10.446 4.912 4.552 1.00 92.50 83 ILE A O 1
ATOM 624 N N . LEU A 1 84 ? -10.471 3.806 2.593 1.00 92.25 84 LEU A N 1
ATOM 625 C CA . LEU A 1 84 ? -9.074 3.391 2.680 1.00 92.25 84 LEU A CA 1
ATOM 626 C C . LEU A 1 84 ? -8.148 4.517 2.208 1.00 92.25 84 LEU A C 1
ATOM 628 O O . LEU A 1 84 ? -8.3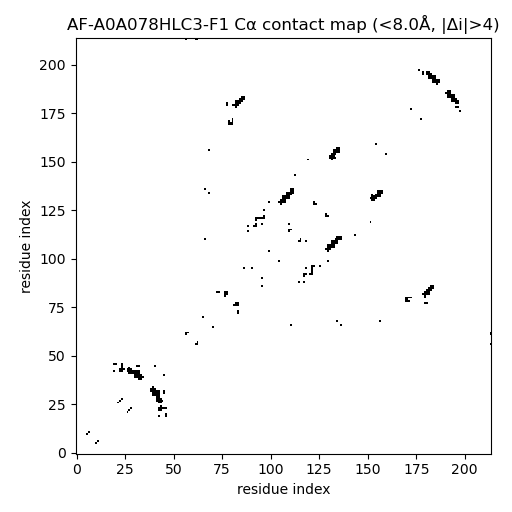08 5.022 1.100 1.00 92.25 84 LEU A O 1
ATOM 632 N N . ASN A 1 85 ? -7.151 4.876 3.016 1.00 92.31 85 ASN A N 1
ATOM 633 C CA . ASN A 1 85 ? -6.110 5.833 2.643 1.00 92.31 85 ASN A CA 1
ATOM 634 C C . ASN A 1 85 ? -4.728 5.181 2.719 1.00 92.31 85 ASN A C 1
ATOM 636 O O . ASN A 1 85 ? -4.223 4.947 3.818 1.00 92.31 85 ASN A O 1
ATOM 640 N N . ASN A 1 86 ? -4.112 4.915 1.566 1.00 90.69 86 ASN A N 1
ATOM 641 C CA . ASN A 1 86 ? -2.771 4.338 1.518 1.00 90.69 86 ASN A CA 1
ATOM 642 C C . ASN A 1 86 ? -1.725 5.451 1.647 1.00 90.69 86 ASN A C 1
ATOM 644 O O . ASN A 1 86 ? -1.698 6.397 0.856 1.00 90.69 86 ASN A O 1
ATOM 648 N N . ILE A 1 87 ? -0.856 5.338 2.651 1.00 88.31 87 ILE A N 1
ATOM 649 C CA . ILE A 1 87 ? 0.192 6.323 2.930 1.00 88.31 87 ILE A CA 1
ATOM 650 C C . ILE A 1 87 ? 1.539 5.750 2.499 1.00 88.31 87 ILE A C 1
ATOM 652 O O . ILE A 1 87 ? 1.890 4.628 2.848 1.00 88.31 87 ILE A O 1
ATOM 656 N N . ASN A 1 88 ? 2.307 6.539 1.749 1.00 86.94 88 ASN A N 1
ATOM 657 C CA . ASN A 1 88 ? 3.655 6.161 1.352 1.00 86.94 88 ASN A CA 1
ATOM 658 C C . ASN A 1 88 ? 4.583 6.149 2.579 1.00 86.94 88 ASN A C 1
ATOM 660 O O . ASN A 1 88 ? 4.774 7.179 3.227 1.00 86.94 88 ASN A O 1
ATOM 664 N N . THR A 1 89 ? 5.186 4.996 2.867 1.00 83.19 89 THR A N 1
ATOM 665 C CA . THR A 1 89 ? 6.105 4.790 3.999 1.00 83.19 89 THR A CA 1
ATOM 666 C C . THR A 1 89 ? 7.439 5.525 3.845 1.00 83.19 89 THR A C 1
ATOM 668 O O . THR A 1 89 ? 8.175 5.658 4.814 1.00 83.19 89 THR A O 1
ATOM 671 N N . ARG A 1 90 ? 7.751 6.068 2.658 1.00 83.44 90 ARG A N 1
ATOM 672 C CA . ARG A 1 90 ? 8.950 6.895 2.414 1.00 83.44 90 ARG A CA 1
ATOM 673 C C . ARG A 1 90 ? 8.813 8.341 2.914 1.00 83.44 90 ARG A C 1
ATOM 675 O O . ARG A 1 90 ? 9.755 9.120 2.782 1.00 83.44 90 ARG A O 1
ATOM 682 N N . LEU A 1 91 ? 7.643 8.735 3.418 1.00 87.94 91 LEU A N 1
ATOM 683 C CA . LEU A 1 91 ? 7.405 10.073 3.962 1.00 87.94 91 LEU A CA 1
ATOM 684 C C . LEU A 1 91 ? 7.977 10.210 5.377 1.00 87.94 91 LEU A C 1
ATOM 686 O O . LEU A 1 91 ? 8.025 9.247 6.134 1.00 87.94 91 LEU A O 1
ATOM 690 N N . ASP A 1 92 ? 8.355 11.431 5.757 1.00 90.56 92 ASP A N 1
ATOM 691 C CA . ASP A 1 92 ? 8.772 11.726 7.129 1.00 90.56 92 ASP A CA 1
ATOM 692 C C . ASP A 1 92 ? 7.580 11.738 8.108 1.00 90.56 92 ASP A C 1
ATOM 694 O O . ASP A 1 92 ? 6.436 12.015 7.724 1.00 90.56 92 ASP A O 1
ATOM 698 N N . ALA A 1 93 ? 7.849 11.490 9.394 1.00 92.00 93 ALA A N 1
ATOM 699 C CA . ALA A 1 93 ? 6.827 11.371 10.437 1.00 92.00 93 ALA A CA 1
ATOM 700 C C . ALA A 1 93 ? 5.928 12.611 10.556 1.00 92.00 93 ALA A C 1
ATOM 702 O O . ALA A 1 93 ? 4.718 12.501 10.774 1.00 92.00 93 ALA A O 1
ATOM 703 N N . ARG A 1 94 ? 6.491 13.811 10.370 1.00 92.06 94 ARG A N 1
ATOM 704 C CA . ARG A 1 94 ? 5.726 15.065 10.413 1.00 92.06 94 ARG A CA 1
ATOM 705 C C . ARG A 1 94 ? 4.753 15.136 9.239 1.00 92.06 94 ARG A C 1
ATOM 707 O O . ARG A 1 94 ? 3.603 15.532 9.437 1.00 92.06 94 ARG A O 1
ATOM 714 N N . THR A 1 95 ? 5.184 14.747 8.044 1.00 91.62 95 THR A N 1
ATOM 715 C CA . THR A 1 95 ? 4.316 14.676 6.866 1.00 91.62 95 THR A CA 1
ATOM 716 C C . THR A 1 95 ? 3.208 13.645 7.073 1.00 91.62 95 THR A C 1
ATOM 718 O O . THR A 1 95 ? 2.040 13.990 6.913 1.00 91.62 95 THR A O 1
ATOM 721 N N . VAL A 1 96 ? 3.523 12.432 7.538 1.00 92.19 96 VAL A N 1
ATOM 722 C CA . VAL A 1 96 ? 2.508 11.413 7.870 1.00 92.19 96 VAL A CA 1
ATOM 723 C C . VAL A 1 96 ? 1.500 11.945 8.898 1.00 92.19 96 VAL A C 1
ATOM 725 O O . VAL A 1 96 ? 0.294 11.842 8.689 1.00 92.19 96 VAL A O 1
ATOM 728 N N . SER A 1 97 ? 1.965 12.613 9.957 1.00 92.62 97 SER A N 1
ATOM 729 C CA . SER A 1 97 ? 1.108 13.237 10.975 1.00 92.62 97 SER A CA 1
ATOM 730 C C . SER A 1 97 ? 0.150 14.289 10.398 1.00 92.62 97 SER A C 1
ATOM 732 O O . SER A 1 97 ? -1.003 14.404 10.823 1.00 92.62 97 SER A O 1
ATOM 734 N N . LEU A 1 98 ? 0.605 15.077 9.419 1.00 91.44 98 LEU A N 1
ATOM 735 C CA . LEU A 1 98 ? -0.244 16.037 8.709 1.00 91.44 98 LEU A CA 1
ATOM 736 C C . LEU A 1 98 ? -1.327 15.327 7.890 1.00 91.44 98 LEU A C 1
ATOM 738 O O . LEU A 1 98 ? -2.483 15.740 7.953 1.00 91.44 98 LEU A O 1
ATOM 742 N N . LEU A 1 99 ? -0.977 14.249 7.180 1.00 91.56 99 LEU A N 1
ATOM 743 C CA . LEU A 1 99 ? -1.933 13.466 6.389 1.00 91.56 99 LEU A CA 1
ATOM 744 C C . LEU A 1 99 ? -2.995 12.805 7.275 1.00 91.56 99 LEU A C 1
ATOM 746 O O . LEU A 1 99 ? -4.184 12.888 6.970 1.00 91.56 99 LEU A O 1
ATOM 750 N N . LEU A 1 100 ? -2.581 12.202 8.394 1.00 92.56 100 LEU A N 1
ATOM 751 C CA . LEU A 1 100 ? -3.490 11.562 9.350 1.00 92.56 100 LEU A CA 1
ATOM 752 C C . LEU A 1 100 ? -4.473 12.566 9.958 1.00 92.56 100 LEU A C 1
ATOM 754 O O . LEU A 1 100 ? -5.662 12.266 10.074 1.00 92.56 100 LEU A O 1
ATOM 758 N N . ARG A 1 101 ? -3.998 13.772 10.304 1.00 91.69 101 ARG A N 1
ATOM 759 C CA . ARG A 1 101 ? -4.856 14.860 10.797 1.00 91.69 101 ARG A CA 1
ATOM 760 C C . ARG A 1 101 ? -5.810 15.371 9.728 1.00 91.69 101 ARG A C 1
ATOM 762 O O . ARG A 1 101 ? -6.984 15.550 10.021 1.00 91.69 101 ARG A O 1
ATOM 769 N N . HIS A 1 102 ? -5.322 15.587 8.510 1.00 90.38 102 HIS A N 1
ATOM 770 C CA . HIS A 1 102 ? -6.141 16.090 7.409 1.00 90.38 102 HIS A CA 1
ATOM 771 C C . HIS A 1 102 ? -7.254 15.105 7.018 1.00 90.38 102 HIS A C 1
ATOM 773 O O . HIS A 1 102 ? -8.373 15.526 6.752 1.00 90.38 102 HIS A O 1
ATOM 779 N N . CYS A 1 103 ? -6.972 13.798 7.041 1.00 89.06 103 CYS A N 1
ATOM 780 C CA . CYS A 1 103 ? -7.973 12.752 6.811 1.00 89.06 103 CYS A CA 1
ATOM 781 C C . CYS A 1 103 ? -8.829 12.417 8.044 1.00 89.06 103 CYS A C 1
ATOM 783 O O . CYS A 1 103 ? -9.652 11.512 7.959 1.00 89.06 103 CYS A O 1
ATOM 785 N N . GLU A 1 104 ? -8.589 13.048 9.199 1.00 91.50 104 GLU A N 1
ATOM 786 C CA . GLU A 1 104 ? -9.211 12.688 10.483 1.00 91.50 104 GLU A CA 1
ATOM 787 C C . GLU A 1 104 ? -9.172 11.174 10.783 1.00 91.50 104 GLU A C 1
ATOM 789 O O . GLU A 1 104 ? -10.137 10.588 11.288 1.00 91.50 104 GLU A O 1
ATOM 794 N N . SER A 1 105 ? -8.044 10.535 10.451 1.00 92.50 105 SER A N 1
ATOM 795 C CA . SER A 1 105 ? -7.902 9.075 10.456 1.00 92.50 105 SER A CA 1
ATOM 796 C C . SER A 1 105 ? -8.214 8.484 11.833 1.00 92.50 105 SER A C 1
ATOM 798 O O . SER A 1 105 ? -7.721 8.968 12.851 1.00 92.50 105 SER A O 1
ATOM 800 N N . LYS A 1 106 ? -9.036 7.428 11.866 1.00 93.00 106 LYS A N 1
ATOM 801 C CA . LYS A 1 106 ? -9.452 6.746 13.108 1.00 93.00 106 LYS A CA 1
ATOM 802 C C . LYS A 1 106 ? -8.658 5.475 13.398 1.00 93.00 106 LYS A C 1
ATOM 804 O O . LYS A 1 106 ? -8.537 5.087 14.556 1.00 93.00 106 LYS A O 1
ATOM 809 N N . LEU A 1 107 ? -8.118 4.849 12.357 1.00 93.75 107 LEU A N 1
ATOM 810 C CA . LEU A 1 107 ? -7.388 3.588 12.404 1.00 93.75 107 LEU A CA 1
ATOM 811 C C . LEU A 1 107 ? -6.169 3.695 11.483 1.00 93.75 107 LEU A C 1
ATOM 813 O O . LEU A 1 107 ? -6.265 4.313 10.421 1.00 93.75 107 LEU A O 1
ATOM 817 N N . LEU A 1 108 ? -5.043 3.112 11.886 1.00 93.88 108 LEU A N 1
ATOM 818 C CA . LEU A 1 108 ? -3.822 3.039 11.089 1.00 93.88 108 LEU A CA 1
ATOM 819 C C . LEU A 1 108 ? -3.253 1.619 11.160 1.00 93.88 108 LEU A C 1
ATOM 821 O O . LEU A 1 108 ? -2.875 1.154 12.236 1.00 93.88 108 LEU A O 1
ATOM 825 N N . PHE A 1 109 ? -3.205 0.950 10.008 1.00 92.56 109 PHE A N 1
ATOM 826 C CA . PHE A 1 109 ? -2.557 -0.349 9.834 1.00 92.56 109 PHE A CA 1
ATOM 827 C C . PHE A 1 109 ? -1.074 -0.158 9.499 1.00 92.56 109 PHE A C 1
ATOM 829 O O . PHE A 1 109 ? -0.731 0.761 8.755 1.00 92.56 109 PHE A O 1
ATOM 836 N N . VAL A 1 110 ? -0.210 -1.005 10.058 1.00 90.38 110 VAL A N 1
ATOM 837 C CA . VAL A 1 110 ? 1.255 -0.879 9.976 1.00 90.38 110 VAL A CA 1
ATOM 838 C C . VAL A 1 110 ? 1.867 -2.271 9.811 1.00 90.38 110 VAL A C 1
ATOM 840 O O . VAL A 1 110 ? 1.593 -3.120 10.656 1.00 90.38 110 VAL A O 1
ATOM 843 N N . ASP A 1 111 ? 2.645 -2.519 8.754 1.00 81.00 111 ASP A N 1
ATOM 844 C CA . ASP A 1 111 ? 3.068 -3.867 8.326 1.00 81.00 111 ASP A CA 1
ATOM 845 C C . ASP A 1 111 ? 4.543 -4.223 8.535 1.00 81.00 111 ASP A C 1
ATOM 847 O O . ASP A 1 111 ? 4.848 -5.398 8.696 1.00 81.00 111 ASP A O 1
ATOM 851 N N . ASP A 1 112 ? 5.443 -3.245 8.595 1.00 75.19 112 ASP A N 1
ATOM 852 C CA . ASP A 1 112 ? 6.887 -3.489 8.723 1.00 75.19 112 ASP A CA 1
ATOM 853 C C . ASP A 1 112 ? 7.514 -2.762 9.930 1.00 75.19 112 ASP A C 1
ATOM 855 O O . ASP A 1 112 ? 7.028 -1.717 10.385 1.00 75.19 112 ASP A O 1
ATOM 859 N N . VAL A 1 113 ? 8.648 -3.273 10.419 1.00 66.75 113 VAL A N 1
ATOM 860 C CA . VAL A 1 113 ? 9.478 -2.678 11.475 1.00 66.75 113 VAL A CA 1
ATOM 861 C C . VAL A 1 113 ? 9.840 -1.224 11.164 1.00 66.75 113 VAL A C 1
ATOM 863 O O . VAL A 1 113 ? 9.748 -0.384 12.064 1.00 66.75 113 VAL A O 1
ATOM 866 N N . SER A 1 114 ? 10.192 -0.893 9.914 1.00 68.44 114 SER A N 1
ATOM 867 C CA . SER A 1 114 ? 10.531 0.490 9.538 1.00 68.44 114 SER A CA 1
ATOM 868 C C . SER A 1 114 ? 9.317 1.426 9.607 1.00 68.44 114 SER A C 1
ATOM 870 O O . SER A 1 114 ? 9.407 2.556 10.094 1.00 68.44 114 SER A O 1
ATOM 872 N N . SER A 1 115 ? 8.144 0.931 9.203 1.00 79.31 115 SER A N 1
ATOM 873 C CA . SER A 1 115 ? 6.882 1.673 9.264 1.00 79.31 115 SER A CA 1
ATOM 874 C C . SER A 1 115 ? 6.353 1.837 10.697 1.00 79.31 115 SER A C 1
ATOM 876 O O . SER A 1 115 ? 5.661 2.813 10.994 1.00 79.31 115 SER A O 1
ATOM 878 N N . ARG A 1 116 ? 6.732 0.937 11.617 1.00 84.25 116 ARG A N 1
ATOM 879 C CA . ARG A 1 116 ? 6.366 0.979 13.040 1.00 84.25 116 ARG A CA 1
ATOM 880 C C . ARG A 1 116 ? 6.905 2.212 13.748 1.00 84.25 116 ARG A C 1
ATOM 882 O O . ARG A 1 116 ? 6.149 2.899 14.435 1.00 84.25 116 ARG A O 1
ATOM 889 N N . GLU A 1 117 ? 8.196 2.483 13.595 1.00 85.31 117 GLU A N 1
ATOM 890 C CA . GLU A 1 117 ? 8.839 3.645 14.220 1.00 85.31 117 GLU A CA 1
ATOM 891 C C . GLU A 1 117 ? 8.261 4.944 13.659 1.00 85.31 117 GLU A C 1
ATOM 893 O O . GLU A 1 117 ? 7.837 5.813 14.424 1.00 85.31 117 GLU A O 1
ATOM 898 N N . LEU A 1 118 ? 8.122 5.009 12.331 1.00 88.75 118 LEU A N 1
ATOM 899 C CA . LEU A 1 118 ? 7.493 6.124 11.632 1.00 88.75 118 LEU A CA 1
ATOM 900 C C . LEU A 1 118 ? 6.070 6.397 12.142 1.00 88.75 118 LEU A C 1
ATOM 902 O O . LEU A 1 118 ? 5.722 7.545 12.418 1.00 88.75 118 LEU A O 1
ATOM 906 N N . ALA A 1 119 ? 5.243 5.356 12.281 1.00 90.00 119 ALA A N 1
ATOM 907 C CA . ALA A 1 119 ? 3.866 5.486 12.744 1.00 90.00 119 ALA A CA 1
ATOM 908 C C . ALA A 1 119 ? 3.801 6.000 14.186 1.00 90.00 119 ALA A C 1
ATOM 910 O O . ALA A 1 119 ? 3.049 6.935 14.464 1.00 90.00 119 ALA A O 1
ATOM 911 N N . VAL A 1 120 ? 4.607 5.433 15.093 1.00 89.50 120 VAL A N 1
ATOM 912 C CA . VAL A 1 120 ? 4.668 5.865 16.498 1.00 89.50 120 VAL A CA 1
ATOM 913 C C . VAL A 1 120 ? 5.111 7.324 16.599 1.00 89.50 120 VAL A C 1
ATOM 915 O O . VAL A 1 120 ? 4.485 8.096 17.328 1.00 89.50 120 VAL A O 1
ATOM 918 N N . GLU A 1 121 ? 6.142 7.723 15.851 1.00 91.00 121 GLU A N 1
ATOM 919 C CA . GLU A 1 121 ? 6.620 9.106 15.818 1.00 91.00 121 GLU A CA 1
ATOM 920 C C . GLU A 1 121 ? 5.550 10.060 15.262 1.00 91.00 121 GLU A C 1
ATOM 922 O O . GLU A 1 121 ? 5.272 11.105 15.858 1.00 91.00 121 GLU A O 1
ATOM 927 N N . ALA A 1 122 ? 4.884 9.683 14.167 1.00 91.56 122 ALA A N 1
ATOM 928 C CA . ALA A 1 122 ? 3.864 10.505 13.520 1.00 91.56 122 ALA A CA 1
ATOM 929 C C . ALA A 1 122 ? 2.664 10.792 14.436 1.00 91.56 122 ALA A C 1
ATOM 931 O O . ALA A 1 122 ? 2.120 11.905 14.428 1.00 91.56 122 ALA A O 1
ATOM 932 N N . ILE A 1 123 ? 2.254 9.810 15.246 1.00 91.94 123 ILE A N 1
ATOM 933 C CA . ILE A 1 123 ? 1.112 9.963 16.153 1.00 91.94 123 ILE A CA 1
ATOM 934 C C . ILE A 1 123 ? 1.483 10.558 17.515 1.00 91.94 123 ILE A C 1
ATOM 936 O O . ILE A 1 123 ? 0.592 11.017 18.228 1.00 91.94 123 ILE A O 1
ATOM 940 N N . ALA A 1 124 ? 2.769 10.589 17.888 1.00 89.88 124 ALA A N 1
ATOM 941 C CA . ALA A 1 124 ? 3.220 11.001 19.222 1.00 89.88 124 ALA A CA 1
ATOM 942 C C . ALA A 1 124 ? 2.777 12.422 19.613 1.00 89.88 124 ALA A C 1
ATOM 944 O O . ALA A 1 124 ? 2.586 12.715 20.792 1.00 89.88 124 ALA A O 1
ATOM 945 N N . THR A 1 125 ? 2.603 13.301 18.625 1.00 83.44 125 THR A N 1
ATOM 946 C CA . THR A 1 125 ? 2.211 14.706 18.821 1.00 83.44 125 THR A CA 1
ATOM 947 C C . THR A 1 125 ? 0.716 14.963 18.601 1.00 83.44 125 THR A C 1
ATOM 949 O O . THR A 1 125 ? 0.262 16.104 18.698 1.00 83.44 125 THR A O 1
ATOM 952 N N . MET A 1 126 ? -0.074 13.924 18.309 1.00 88.88 126 MET A N 1
ATOM 953 C CA . MET A 1 126 ? -1.506 14.055 18.045 1.00 88.88 126 MET A CA 1
ATOM 954 C C . MET A 1 126 ? -2.312 14.059 19.347 1.00 88.88 126 MET A C 1
ATOM 956 O O . MET A 1 126 ? -2.146 13.197 20.202 1.00 88.88 126 MET A O 1
ATOM 960 N N . THR A 1 127 ? -3.249 15.001 19.477 1.00 87.00 127 THR A N 1
ATOM 961 C CA . THR A 1 127 ? -4.170 15.066 20.629 1.00 87.00 127 THR A CA 1
ATOM 962 C C . THR A 1 127 ? -5.155 13.893 20.654 1.00 87.00 127 THR A C 1
ATOM 964 O O . THR A 1 127 ? -5.535 13.429 21.723 1.00 87.00 127 THR A O 1
ATOM 967 N N . ALA A 1 128 ? -5.555 13.412 19.476 1.00 88.31 128 ALA A N 1
ATOM 968 C CA . ALA A 1 128 ? -6.424 12.256 19.291 1.00 88.31 128 ALA A CA 1
ATOM 969 C C . ALA A 1 128 ? -5.814 11.352 18.202 1.00 88.31 128 ALA A C 1
ATOM 971 O O . ALA A 1 128 ? -6.150 11.511 17.026 1.00 88.31 128 ALA A O 1
ATOM 972 N N . PRO A 1 129 ? -4.846 10.488 18.555 1.00 91.38 129 PRO A N 1
ATOM 973 C CA . PRO A 1 129 ? -4.198 9.610 17.588 1.00 91.38 129 PRO A CA 1
ATOM 974 C C . PRO A 1 129 ? -5.157 8.506 17.104 1.00 91.38 129 PRO A C 1
ATOM 976 O O . PRO A 1 129 ? -6.034 8.088 17.867 1.00 91.38 129 PRO A O 1
ATOM 979 N N . PRO A 1 130 ? -4.998 8.009 15.862 1.00 92.75 130 PRO A N 1
ATOM 980 C CA . PRO A 1 130 ? -5.719 6.828 15.399 1.00 92.75 130 PRO A CA 1
ATOM 981 C C . PRO A 1 130 ? -5.346 5.595 16.229 1.00 92.75 130 PRO A C 1
ATOM 983 O O . PRO A 1 130 ? -4.246 5.499 16.776 1.00 92.75 130 PRO A O 1
ATOM 986 N N . ILE A 1 131 ? -6.249 4.617 16.269 1.00 91.75 131 ILE A N 1
ATOM 987 C CA . ILE A 1 131 ? -5.952 3.291 16.811 1.00 91.75 131 ILE A CA 1
ATOM 988 C C . ILE A 1 131 ? -4.907 2.631 15.905 1.00 91.75 131 ILE A C 1
ATOM 990 O O . ILE A 1 131 ? -5.083 2.581 14.687 1.00 91.75 131 ILE A O 1
ATOM 994 N N . LEU A 1 132 ? -3.827 2.121 16.496 1.00 91.81 132 LEU A N 1
ATOM 995 C CA . LEU A 1 132 ? -2.794 1.399 15.760 1.00 91.81 132 LEU A CA 1
ATOM 996 C C . LEU A 1 132 ? -3.105 -0.098 15.705 1.00 91.81 132 LEU A C 1
ATOM 998 O O . LEU A 1 132 ? -3.353 -0.723 16.743 1.00 91.81 132 LEU A O 1
ATOM 1002 N N . VAL A 1 133 ? -3.030 -0.657 14.497 1.00 90.31 133 VAL A N 1
ATOM 1003 C CA . VAL A 1 133 ? -3.169 -2.089 14.218 1.00 90.31 133 VAL A CA 1
ATOM 1004 C C . VAL A 1 133 ? -1.891 -2.592 13.567 1.00 90.31 133 VAL A C 1
ATOM 1006 O O . VAL A 1 133 ? -1.457 -2.055 12.548 1.00 90.31 133 VAL A O 1
ATOM 1009 N N . PHE A 1 134 ? -1.295 -3.624 14.152 1.00 88.69 134 PHE A N 1
ATOM 1010 C CA . PHE A 1 134 ? -0.081 -4.228 13.621 1.00 88.69 134 PHE A CA 1
ATOM 1011 C C . PHE A 1 134 ? -0.422 -5.374 12.666 1.00 88.69 134 PHE A C 1
ATOM 1013 O O . PHE A 1 134 ? -1.137 -6.304 13.037 1.00 88.69 134 PHE A O 1
ATOM 1020 N N . ILE A 1 135 ? 0.091 -5.325 11.444 1.00 86.88 135 ILE A N 1
ATOM 1021 C CA . ILE A 1 135 ? 0.079 -6.442 10.506 1.00 86.88 135 ILE A CA 1
ATOM 1022 C C . ILE A 1 135 ? 1.390 -7.190 10.736 1.00 86.88 135 ILE A C 1
ATOM 1024 O O . ILE A 1 135 ? 2.453 -6.703 10.380 1.00 86.88 135 ILE A O 1
ATOM 1028 N N . ALA A 1 136 ? 1.315 -8.350 11.382 1.00 78.56 136 ALA A N 1
ATOM 1029 C CA . ALA A 1 136 ? 2.491 -9.174 11.609 1.00 78.56 136 ALA A CA 1
ATOM 1030 C C . ALA A 1 136 ? 2.837 -9.955 10.337 1.00 78.56 136 ALA A C 1
ATOM 1032 O O . ALA A 1 136 ? 1.984 -10.675 9.811 1.00 78.56 136 ALA A O 1
ATOM 1033 N N . ASP A 1 137 ? 4.085 -9.867 9.882 1.00 70.75 137 ASP A N 1
ATOM 1034 C CA . ASP A 1 137 ? 4.602 -10.784 8.873 1.00 70.75 137 ASP A CA 1
ATOM 1035 C C . ASP A 1 137 ? 5.142 -12.055 9.551 1.00 70.75 137 ASP A C 1
ATOM 1037 O O . ASP A 1 137 ? 6.025 -12.017 10.409 1.00 70.75 137 ASP A O 1
ATOM 1041 N N . LYS A 1 138 ? 4.570 -13.207 9.183 1.00 62.38 138 LYS A N 1
ATOM 1042 C CA . LYS A 1 138 ? 4.948 -14.523 9.723 1.00 62.38 138 LYS A CA 1
ATOM 1043 C C . LYS A 1 138 ? 6.253 -15.045 9.120 1.00 62.38 138 LYS A C 1
ATOM 1045 O O . LYS A 1 138 ? 6.831 -15.969 9.684 1.00 62.38 138 LYS A O 1
ATOM 1050 N N . GLU A 1 139 ? 6.714 -14.482 8.002 1.00 58.06 139 GLU A N 1
ATOM 1051 C CA . GLU A 1 139 ? 8.000 -14.831 7.382 1.00 58.06 139 GLU A CA 1
ATOM 1052 C C . GLU A 1 139 ? 9.178 -14.046 7.996 1.00 58.06 139 GLU A C 1
ATOM 1054 O O . GLU A 1 139 ? 10.346 -14.371 7.761 1.00 58.06 139 GLU A O 1
ATOM 1059 N N . GLU A 1 140 ? 8.897 -13.054 8.845 1.00 56.31 140 GLU A N 1
ATOM 1060 C CA . GLU A 1 140 ? 9.895 -12.170 9.441 1.00 56.31 140 GLU A CA 1
ATOM 1061 C C . GLU A 1 140 ? 10.402 -12.693 10.804 1.00 56.31 140 GLU A C 1
ATOM 1063 O O . GLU A 1 140 ? 10.184 -12.121 11.867 1.00 56.31 140 GLU A O 1
ATOM 1068 N N . GLU A 1 141 ? 11.153 -13.800 10.796 1.00 44.25 141 GLU A N 1
ATOM 1069 C CA . GLU A 1 141 ? 11.811 -14.357 12.001 1.00 44.25 141 GLU A CA 1
ATOM 1070 C C . GLU A 1 141 ? 13.028 -13.538 12.503 1.00 44.25 141 GLU A C 1
ATOM 1072 O O . GLU A 1 141 ? 13.807 -13.993 13.348 1.00 44.25 141 GLU A O 1
ATOM 1077 N N . ARG A 1 142 ? 13.245 -12.305 12.026 1.00 44.62 142 ARG A N 1
ATOM 1078 C CA . ARG A 1 142 ? 14.405 -11.498 12.440 1.00 44.62 142 ARG A CA 1
ATOM 1079 C C . ARG A 1 142 ? 14.084 -10.609 13.634 1.00 44.62 142 ARG A C 1
ATOM 1081 O O . ARG A 1 142 ? 13.863 -9.420 13.481 1.00 44.62 142 ARG A O 1
ATOM 1088 N N . GLY A 1 143 ? 14.164 -11.204 14.824 1.00 41.75 143 GLY A N 1
ATOM 1089 C CA . GLY A 1 143 ? 14.849 -10.672 16.015 1.00 41.75 143 GLY A CA 1
ATOM 1090 C C . GLY A 1 143 ? 14.885 -9.159 16.287 1.00 41.75 143 GLY A C 1
ATOM 1091 O O . GLY A 1 143 ? 15.899 -8.680 16.793 1.00 41.75 143 GLY A O 1
ATOM 1092 N N . ALA A 1 144 ? 13.834 -8.399 15.995 1.00 41.62 144 ALA A N 1
ATOM 1093 C CA . ALA A 1 144 ? 13.697 -7.031 16.464 1.00 41.62 144 ALA A CA 1
ATOM 1094 C C . ALA A 1 144 ? 12.955 -7.069 17.795 1.00 41.62 144 ALA A C 1
ATOM 1096 O O . ALA A 1 144 ? 11.898 -7.679 17.905 1.00 41.62 144 ALA A O 1
ATOM 1097 N N . ASP A 1 145 ? 13.531 -6.433 18.807 1.00 44.38 145 ASP A N 1
ATOM 1098 C CA . ASP A 1 145 ? 12.975 -6.263 20.143 1.00 44.38 145 ASP A CA 1
ATOM 1099 C C . ASP A 1 145 ? 11.514 -5.758 20.063 1.00 44.38 145 ASP A C 1
ATOM 1101 O O . ASP A 1 145 ? 11.213 -4.568 19.895 1.00 44.38 145 ASP A O 1
ATOM 1105 N N . VAL A 1 146 ? 10.572 -6.708 20.090 1.00 47.31 146 VAL A N 1
ATOM 1106 C CA . VAL A 1 146 ? 9.127 -6.470 19.942 1.00 47.31 146 VAL A CA 1
ATOM 1107 C C . VAL A 1 146 ? 8.604 -5.689 21.157 1.00 47.31 146 VAL A C 1
ATOM 1109 O O . VAL A 1 146 ? 7.577 -5.017 21.083 1.00 47.31 146 VAL A O 1
ATOM 1112 N N . ALA A 1 147 ? 9.354 -5.690 22.263 1.00 47.97 147 ALA A N 1
ATOM 1113 C CA . ALA A 1 147 ? 8.919 -5.200 23.561 1.00 47.97 147 ALA A CA 1
ATOM 1114 C C . ALA A 1 147 ? 8.830 -3.666 23.677 1.00 47.97 147 ALA A C 1
ATOM 1116 O O . ALA A 1 147 ? 8.000 -3.172 24.438 1.00 47.97 147 ALA A O 1
ATOM 1117 N N . GLY A 1 148 ? 9.625 -2.896 22.922 1.00 52.03 148 GLY A N 1
ATOM 1118 C CA . GLY A 1 148 ? 9.705 -1.436 23.108 1.00 52.03 148 GLY A CA 1
ATOM 1119 C C . GLY A 1 148 ? 8.432 -0.664 22.731 1.00 52.03 148 GLY A C 1
ATOM 1120 O O . GLY A 1 148 ? 8.117 0.355 23.343 1.00 52.03 148 GLY A O 1
ATOM 1121 N N . HIS A 1 149 ? 7.669 -1.170 21.755 1.00 52.94 149 HIS A N 1
ATOM 1122 C CA . HIS A 1 149 ? 6.490 -0.485 21.205 1.00 52.94 149 HIS A CA 1
ATOM 1123 C C . HIS A 1 149 ? 5.215 -1.338 21.181 1.00 52.94 149 HIS A C 1
ATOM 1125 O O . HIS A 1 149 ? 4.166 -0.815 20.808 1.00 52.94 149 HIS A O 1
ATOM 1131 N N . ALA A 1 150 ? 5.260 -2.605 21.617 1.00 56.16 150 ALA A N 1
ATOM 1132 C CA . ALA A 1 150 ? 4.081 -3.481 21.672 1.00 56.16 150 ALA A CA 1
ATOM 1133 C C . ALA A 1 150 ? 2.899 -2.831 22.415 1.00 56.16 150 ALA A C 1
ATOM 1135 O O . ALA A 1 150 ? 1.763 -2.913 21.967 1.00 56.16 150 ALA A O 1
ATOM 1136 N N . ASN A 1 151 ? 3.178 -2.068 23.478 1.00 62.19 151 ASN A N 1
ATOM 1137 C CA . ASN A 1 151 ? 2.158 -1.384 24.281 1.00 62.19 151 ASN A CA 1
ATOM 1138 C C . ASN A 1 151 ? 1.446 -0.212 23.568 1.00 62.19 151 ASN A C 1
ATOM 1140 O O . ASN A 1 151 ? 0.565 0.409 24.162 1.00 62.19 151 ASN A O 1
ATOM 1144 N N . LYS A 1 152 ? 1.843 0.152 22.340 1.00 76.94 152 LYS A N 1
ATOM 1145 C CA . LYS A 1 152 ? 1.192 1.206 21.541 1.00 76.94 152 LYS A CA 1
ATOM 1146 C C . LYS A 1 152 ? 0.185 0.657 20.529 1.00 76.94 152 LYS A C 1
ATOM 1148 O O . LYS A 1 152 ? -0.674 1.415 20.083 1.00 76.94 152 LYS A O 1
ATOM 1153 N N . PHE A 1 153 ? 0.271 -0.627 20.189 1.00 82.62 153 PHE A N 1
ATOM 1154 C CA . PHE A 1 153 ? -0.651 -1.286 19.268 1.00 82.62 153 PHE A CA 1
ATOM 1155 C C . PHE A 1 153 ? -1.822 -1.870 20.046 1.00 82.62 153 PHE A C 1
ATOM 1157 O O . PHE A 1 153 ? -1.632 -2.536 21.059 1.00 82.62 153 PHE A O 1
ATOM 1164 N N . SER A 1 154 ? -3.042 -1.570 19.602 1.00 85.69 154 SER A N 1
ATOM 1165 C CA . SER A 1 154 ? -4.253 -2.045 20.286 1.00 85.69 154 SER A CA 1
ATOM 1166 C C . SER A 1 154 ? -4.695 -3.420 19.800 1.00 85.69 154 SER A C 1
ATOM 1168 O O . SER A 1 154 ? -5.326 -4.143 20.563 1.00 85.69 154 SER A O 1
ATOM 1170 N N . TYR A 1 155 ? -4.381 -3.751 18.544 1.00 87.19 155 TYR A N 1
ATOM 1171 C CA . TYR A 1 155 ? -4.748 -5.010 17.903 1.00 87.19 155 TYR A CA 1
ATOM 1172 C C . TYR A 1 155 ? -3.657 -5.467 16.942 1.00 87.19 155 TYR A C 1
ATOM 1174 O O . TYR A 1 155 ? -2.929 -4.641 16.377 1.00 87.19 155 TYR A O 1
ATOM 1182 N N . THR A 1 156 ? -3.610 -6.769 16.689 1.00 89.12 156 THR A N 1
ATOM 1183 C CA . THR A 1 156 ? -3.001 -7.306 15.467 1.00 89.12 156 THR A CA 1
ATOM 1184 C C . THR A 1 156 ? -4.054 -7.490 14.370 1.00 89.12 156 THR A C 1
ATOM 1186 O O . THR A 1 156 ? -5.253 -7.553 14.643 1.00 89.12 156 THR A O 1
ATOM 1189 N N . TYR A 1 157 ? -3.630 -7.554 13.109 1.00 89.81 157 TYR A N 1
ATOM 1190 C CA . TYR A 1 157 ? -4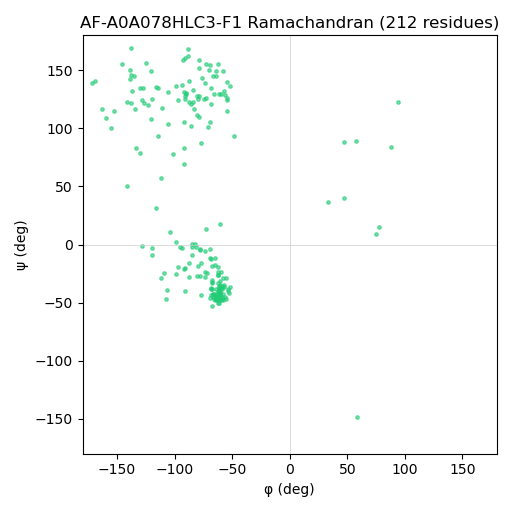.530 -7.819 11.985 1.00 89.81 157 TYR A CA 1
ATOM 1191 C C . TYR A 1 157 ? -5.232 -9.180 12.122 1.00 89.81 157 TYR A C 1
ATOM 1193 O O . TYR A 1 157 ? -6.449 -9.259 11.970 1.00 89.81 157 TYR A O 1
ATOM 1201 N N . ASP A 1 158 ? -4.489 -10.217 12.514 1.00 88.50 158 ASP A N 1
ATOM 1202 C CA . ASP A 1 158 ? -5.033 -11.557 12.763 1.00 88.50 158 ASP A CA 1
ATOM 1203 C C . ASP A 1 158 ? -6.086 -11.546 13.890 1.00 88.50 158 ASP A C 1
ATOM 1205 O O . ASP A 1 158 ? -7.148 -12.148 13.747 1.00 88.50 158 ASP A O 1
ATOM 1209 N N . GLU A 1 159 ? -5.866 -10.786 14.972 1.00 88.25 159 GLU A N 1
ATOM 1210 C CA . GLU A 1 159 ? -6.872 -10.612 16.034 1.00 88.25 159 GLU A CA 1
ATOM 1211 C C . GLU A 1 159 ? -8.162 -9.952 15.530 1.00 88.25 159 GLU A C 1
ATOM 1213 O O . GLU A 1 159 ? -9.250 -10.278 16.011 1.00 88.25 159 GLU A O 1
ATOM 1218 N N . LEU A 1 160 ? -8.072 -9.005 14.588 1.00 90.88 160 LEU A N 1
ATOM 1219 C CA . LEU A 1 160 ? -9.262 -8.396 13.988 1.00 90.88 160 LEU A CA 1
ATOM 1220 C C . LEU A 1 160 ? -10.032 -9.399 13.126 1.00 90.88 160 LEU A C 1
ATOM 1222 O O . LEU A 1 160 ? -11.262 -9.392 13.167 1.00 90.88 160 LEU A O 1
ATOM 1226 N N . ILE A 1 161 ? -9.330 -10.272 12.395 1.00 91.38 161 ILE A N 1
ATOM 1227 C CA . ILE A 1 161 ? -9.955 -11.360 11.632 1.00 91.38 161 ILE A CA 1
ATOM 1228 C C . ILE A 1 161 ? -10.697 -12.306 12.579 1.00 91.38 161 ILE A C 1
ATOM 1230 O O . ILE A 1 161 ? -11.874 -12.585 12.362 1.00 91.38 161 ILE A O 1
ATOM 1234 N N . GLU A 1 162 ? -10.042 -12.767 13.646 1.00 92.56 162 GLU A N 1
ATOM 1235 C CA . GLU A 1 162 ? -10.627 -13.713 14.605 1.00 92.56 162 GLU A CA 1
ATOM 1236 C C . GLU A 1 162 ? -11.853 -13.150 15.337 1.00 92.56 162 GLU A C 1
ATOM 1238 O O . GLU A 1 162 ? -12.781 -13.888 15.669 1.00 92.56 162 GLU A O 1
ATOM 1243 N N . ARG A 1 163 ? -11.875 -11.836 15.589 1.00 91.69 163 ARG A N 1
ATOM 1244 C CA . ARG A 1 163 ? -13.007 -11.143 16.224 1.00 91.69 163 ARG A CA 1
ATOM 1245 C C . ARG A 1 163 ? -14.162 -10.847 15.268 1.00 91.69 163 ARG A C 1
ATOM 1247 O O . ARG A 1 163 ? -15.254 -10.529 15.741 1.00 91.69 163 ARG A O 1
ATOM 1254 N N . GLY A 1 164 ? -13.920 -10.870 13.960 1.00 90.44 164 GLY A N 1
ATOM 1255 C CA . GLY A 1 164 ? -14.912 -10.532 12.946 1.00 90.44 164 GLY A CA 1
ATOM 1256 C C . GLY A 1 164 ? -16.060 -11.541 12.883 1.00 90.44 164 GLY A C 1
ATOM 1257 O O . GLY A 1 164 ? -15.869 -12.742 13.056 1.00 90.44 164 GLY A O 1
ATOM 1258 N N . ASP A 1 165 ? -17.272 -11.060 12.598 1.00 93.62 165 ASP A N 1
ATOM 1259 C CA . ASP A 1 165 ? -18.422 -11.930 12.335 1.00 93.62 165 ASP A CA 1
ATOM 1260 C C . ASP A 1 165 ? -18.411 -12.396 10.864 1.00 93.62 165 ASP A C 1
ATOM 1262 O O . ASP A 1 165 ? -18.586 -11.563 9.967 1.00 93.62 165 ASP A O 1
ATOM 1266 N N . PRO A 1 166 ? -18.277 -13.705 10.569 1.00 91.94 166 PRO A N 1
ATOM 1267 C CA . PRO A 1 166 ? -18.338 -14.213 9.196 1.00 91.94 166 PRO A CA 1
ATOM 1268 C C . PRO A 1 166 ? -19.717 -14.015 8.542 1.00 91.94 166 PRO A C 1
ATOM 1270 O O . PRO A 1 166 ? -19.845 -14.093 7.320 1.00 91.94 166 PRO A O 1
ATOM 1273 N N . GLY A 1 167 ? -20.763 -13.769 9.337 1.00 92.44 167 GLY A N 1
ATOM 1274 C CA . GLY A 1 167 ? -22.110 -13.442 8.881 1.00 92.44 167 GLY A CA 1
ATOM 1275 C C . GLY A 1 167 ? -22.337 -11.961 8.565 1.00 92.44 167 GLY A C 1
ATOM 1276 O O . GLY A 1 167 ? -23.438 -11.619 8.111 1.00 92.44 167 GLY A O 1
ATOM 1277 N N . PHE A 1 168 ? -21.334 -11.096 8.773 1.00 94.56 168 PHE A N 1
ATOM 1278 C CA . PHE A 1 168 ? -21.469 -9.650 8.630 1.00 94.56 168 PHE A CA 1
ATOM 1279 C C . PHE A 1 168 ? -22.020 -9.264 7.252 1.00 94.56 168 PHE A C 1
ATOM 1281 O O . PHE A 1 168 ? -21.495 -9.622 6.193 1.00 94.56 168 PHE A O 1
ATOM 1288 N N . LYS A 1 169 ? -23.119 -8.506 7.259 1.00 93.44 169 LYS A N 1
ATOM 1289 C CA . LYS A 1 169 ? -23.679 -7.906 6.048 1.00 93.44 169 LYS A CA 1
ATOM 1290 C C . LYS A 1 169 ? -22.969 -6.584 5.812 1.00 93.44 169 LYS A C 1
ATOM 1292 O O . LYS A 1 169 ? -23.260 -5.600 6.482 1.00 93.44 169 LYS A O 1
ATOM 1297 N N . TRP A 1 170 ? -22.033 -6.600 4.869 1.00 90.00 170 TRP A N 1
ATOM 1298 C CA . TRP A 1 170 ? -21.234 -5.427 4.541 1.00 90.00 170 TRP A CA 1
ATOM 1299 C C . TRP A 1 170 ? -22.083 -4.224 4.121 1.00 90.00 170 TRP A C 1
ATOM 1301 O O . TRP A 1 170 ? -23.167 -4.371 3.544 1.00 90.00 170 TRP A O 1
ATOM 1311 N N . ILE A 1 171 ? -21.569 -3.035 4.425 1.00 91.25 171 ILE A N 1
ATOM 1312 C CA . ILE A 1 171 ? -22.257 -1.764 4.213 1.00 91.25 171 ILE A CA 1
ATOM 1313 C C . ILE A 1 171 ? -22.103 -1.380 2.743 1.00 91.25 171 ILE A C 1
ATOM 1315 O O . ILE A 1 171 ? -21.006 -1.090 2.272 1.00 91.25 171 ILE A O 1
ATOM 1319 N N . ARG A 1 172 ? -23.211 -1.419 1.999 1.00 86.69 172 ARG A N 1
ATOM 1320 C CA . ARG A 1 172 ? -23.233 -1.024 0.588 1.00 86.69 172 ARG A CA 1
ATOM 1321 C C . ARG A 1 172 ? -23.140 0.502 0.476 1.00 86.69 172 ARG A C 1
ATOM 1323 O O . ARG A 1 172 ? -23.843 1.170 1.231 1.00 86.69 172 ARG A O 1
ATOM 1330 N N . PRO A 1 173 ? -22.357 1.038 -0.477 1.00 82.38 173 PRO A N 1
ATOM 1331 C CA . PRO A 1 173 ? -22.439 2.449 -0.837 1.00 82.38 173 PRO A CA 1
ATOM 1332 C C . PRO A 1 173 ? -23.876 2.821 -1.208 1.00 82.38 173 PRO A C 1
ATOM 1334 O O . PRO A 1 173 ? -24.569 2.035 -1.865 1.00 82.38 173 PRO A O 1
ATOM 1337 N N . GLU A 1 174 ? -24.321 4.000 -0.788 1.00 84.38 174 GLU A N 1
ATOM 1338 C CA . GLU A 1 174 ? -25.642 4.524 -1.149 1.00 84.38 174 GLU A CA 1
ATOM 1339 C C . GLU A 1 174 ? -25.623 5.089 -2.574 1.00 84.38 174 GLU A C 1
ATOM 1341 O O . GLU A 1 174 ? -26.642 5.095 -3.269 1.00 84.38 174 GLU A O 1
ATOM 1346 N N . SER A 1 175 ? -24.445 5.529 -3.018 1.00 84.75 175 SER A N 1
ATOM 1347 C CA . SER A 1 175 ? -24.208 6.183 -4.293 1.00 84.75 175 SER A CA 1
ATOM 1348 C C . SER A 1 175 ? -22.921 5.687 -4.948 1.00 84.75 175 SER A C 1
ATOM 1350 O O . SER A 1 175 ? -21.935 5.373 -4.286 1.00 84.75 175 SER A O 1
ATOM 1352 N N . GLU A 1 176 ? -22.891 5.695 -6.281 1.00 77.00 176 GLU A N 1
ATOM 1353 C CA . GLU A 1 176 ? -21.655 5.494 -7.056 1.00 77.00 176 GLU A CA 1
ATOM 1354 C C . GLU A 1 176 ? -20.626 6.621 -6.847 1.00 77.00 176 GLU A C 1
ATOM 1356 O O . GLU A 1 176 ? -19.479 6.492 -7.256 1.00 77.00 176 GLU A O 1
ATOM 1361 N N . TRP A 1 177 ? -21.040 7.726 -6.222 1.00 78.44 177 TRP A N 1
ATOM 1362 C CA . TRP A 1 177 ? -20.201 8.887 -5.922 1.00 78.44 177 TRP A CA 1
ATOM 1363 C C . TRP A 1 177 ? -19.577 8.837 -4.523 1.00 78.44 177 TRP A C 1
ATOM 1365 O O . TRP A 1 177 ? -18.824 9.745 -4.158 1.00 78.44 177 TRP A O 1
ATOM 1375 N N . ASP A 1 178 ? -19.903 7.814 -3.731 1.00 76.94 178 ASP A N 1
ATOM 1376 C CA . ASP A 1 178 ? -19.360 7.660 -2.388 1.00 76.94 178 ASP A CA 1
ATOM 1377 C C . ASP A 1 178 ? -17.886 7.232 -2.473 1.00 76.94 178 ASP A C 1
ATOM 1379 O O . ASP A 1 178 ? -17.560 6.242 -3.133 1.00 76.94 178 ASP A O 1
ATOM 1383 N N . PRO A 1 179 ? -16.960 7.953 -1.818 1.00 83.25 179 PRO A N 1
ATOM 1384 C CA . PRO A 1 179 ? -15.548 7.612 -1.877 1.00 83.25 179 PRO A CA 1
ATOM 1385 C C . PRO A 1 179 ? -15.283 6.290 -1.152 1.00 83.25 179 PRO A C 1
ATOM 1387 O O . PRO A 1 179 ? -15.713 6.097 -0.019 1.00 83.25 179 PRO A O 1
ATOM 1390 N N . VAL A 1 180 ? -14.501 5.413 -1.780 1.00 85.00 180 VAL A N 1
ATOM 1391 C CA . VAL A 1 180 ? -14.060 4.134 -1.187 1.00 85.00 180 VAL A CA 1
ATOM 1392 C C . VAL A 1 180 ? -12.562 4.109 -0.893 1.00 85.00 180 VAL A C 1
ATOM 1394 O O . VAL A 1 180 ? -12.111 3.460 0.051 1.00 85.00 180 VAL A O 1
ATOM 1397 N N . VAL A 1 181 ? -11.782 4.862 -1.671 1.00 85.12 181 VAL A N 1
ATOM 1398 C CA . VAL A 1 181 ? -10.329 4.969 -1.537 1.00 85.12 181 VAL A CA 1
ATOM 1399 C C . VAL A 1 181 ? -9.910 6.427 -1.701 1.00 85.12 181 VAL A C 1
ATOM 1401 O O . VAL A 1 181 ? -10.488 7.190 -2.476 1.00 85.12 181 VAL A O 1
ATOM 1404 N N . PHE A 1 182 ? -8.880 6.810 -0.962 1.00 81.56 182 PHE A N 1
ATOM 1405 C CA . PHE A 1 182 ? -8.261 8.121 -0.976 1.00 81.56 182 PHE A CA 1
ATOM 1406 C C . PHE A 1 182 ? -6.747 7.953 -1.122 1.00 81.56 182 PHE A C 1
ATOM 1408 O O . PHE A 1 182 ? -6.153 7.128 -0.437 1.00 81.56 182 PHE A O 1
ATOM 1415 N N . ASN A 1 183 ? -6.103 8.727 -1.998 1.00 83.31 183 ASN A N 1
ATOM 1416 C CA . ASN A 1 183 ? -4.645 8.719 -2.117 1.00 83.31 183 ASN A CA 1
ATOM 1417 C C . ASN A 1 183 ? -4.106 10.151 -2.197 1.00 83.31 183 ASN A C 1
ATOM 1419 O O . ASN A 1 183 ? -4.715 11.041 -2.799 1.00 83.31 183 ASN A O 1
ATOM 1423 N N . TYR A 1 184 ? -2.933 10.363 -1.603 1.00 81.00 184 TYR A N 1
ATOM 1424 C CA . TYR A 1 184 ? -2.218 11.632 -1.685 1.00 81.00 184 TYR A CA 1
ATOM 1425 C C . TYR A 1 184 ? -1.215 11.628 -2.831 1.00 81.00 184 TYR A C 1
ATOM 1427 O O . TYR A 1 184 ? -0.450 10.681 -3.003 1.00 81.00 184 TYR A O 1
ATOM 1435 N N . THR A 1 185 ? -1.173 12.737 -3.565 1.00 73.56 185 THR A N 1
ATOM 1436 C CA . THR A 1 185 ? -0.137 13.004 -4.568 1.00 73.56 185 THR A CA 1
ATOM 1437 C C . THR A 1 185 ? 0.670 14.223 -4.139 1.00 73.56 185 THR A C 1
ATOM 1439 O O . THR A 1 185 ? 0.106 15.218 -3.669 1.00 73.56 185 THR A O 1
ATOM 1442 N N . SER A 1 186 ? 1.996 14.159 -4.252 1.00 59.72 186 SER A N 1
ATOM 1443 C CA . SER A 1 186 ? 2.842 15.328 -4.021 1.00 59.72 186 SER A CA 1
ATOM 1444 C C . SER A 1 186 ? 2.718 16.288 -5.208 1.00 59.72 186 SER A C 1
ATOM 1446 O O . SER A 1 186 ? 2.911 15.909 -6.360 1.00 59.72 186 SER A O 1
ATOM 1448 N N . GLY A 1 187 ? 2.364 17.543 -4.928 1.00 52.31 187 GLY A N 1
ATOM 1449 C CA . GLY A 1 187 ? 2.470 18.639 -5.890 1.00 52.31 187 GLY A CA 1
ATOM 1450 C C . GLY A 1 187 ? 3.851 19.299 -5.829 1.00 52.31 187 GLY A C 1
ATOM 1451 O O . GLY A 1 187 ? 4.614 19.091 -4.889 1.00 52.31 187 GLY A O 1
ATOM 1452 N N . THR A 1 188 ? 4.169 20.152 -6.805 1.00 45.16 188 THR A N 1
ATOM 1453 C CA . THR A 1 188 ? 5.404 20.969 -6.816 1.00 45.16 188 THR A CA 1
ATOM 1454 C C . THR A 1 188 ? 5.422 22.058 -5.740 1.00 45.16 188 THR A C 1
ATOM 1456 O O . THR A 1 188 ? 6.461 22.647 -5.454 1.00 45.16 188 THR A O 1
ATOM 1459 N N . THR A 1 189 ? 4.277 22.326 -5.115 1.00 47.00 189 THR A N 1
ATOM 1460 C CA . THR A 1 189 ? 4.163 23.142 -3.906 1.00 47.00 189 THR A CA 1
ATOM 1461 C C . THR A 1 189 ? 4.079 22.198 -2.712 1.00 47.00 189 THR A C 1
ATOM 1463 O O . THR A 1 189 ? 3.367 21.204 -2.765 1.00 47.00 189 THR A O 1
ATOM 1466 N N . SER A 1 190 ? 4.806 22.498 -1.639 1.00 40.00 190 SER A N 1
ATOM 1467 C CA . SER A 1 190 ? 5.057 21.679 -0.439 1.00 40.00 190 SER A CA 1
ATOM 1468 C C . SER A 1 190 ? 3.830 21.264 0.404 1.00 40.00 190 SER A C 1
ATOM 1470 O O . SER A 1 190 ? 3.986 20.862 1.556 1.00 40.00 190 SER A O 1
ATOM 1472 N N . ALA A 1 191 ? 2.618 21.339 -0.148 1.00 46.19 191 ALA A N 1
ATOM 1473 C CA . ALA A 1 191 ? 1.379 20.856 0.443 1.00 46.19 191 ALA A CA 1
ATOM 1474 C C . ALA A 1 191 ? 0.810 19.686 -0.396 1.00 46.19 191 ALA A C 1
ATOM 1476 O O . ALA A 1 191 ? 0.758 19.794 -1.624 1.00 46.19 191 ALA A O 1
ATOM 1477 N N . PRO A 1 192 ? 0.369 18.577 0.228 1.00 47.44 192 PRO A N 1
ATOM 1478 C CA . PRO A 1 192 ? -0.196 17.437 -0.493 1.00 47.44 192 PRO A CA 1
ATOM 1479 C C . PRO A 1 192 ? -1.456 17.841 -1.269 1.00 47.44 192 PRO A C 1
ATOM 1481 O O . PRO A 1 192 ? -2.380 18.422 -0.695 1.00 47.44 192 PRO A O 1
ATOM 1484 N N . LEU A 1 193 ? -1.524 17.503 -2.559 1.00 47.62 193 LEU A N 1
ATOM 1485 C CA . LEU A 1 193 ? -2.736 17.670 -3.359 1.00 47.62 193 LEU A CA 1
ATOM 1486 C C . LEU A 1 193 ? -3.559 16.380 -3.294 1.00 47.62 193 LEU A C 1
ATOM 1488 O O . LEU A 1 193 ? -3.050 15.270 -3.474 1.00 47.62 193 L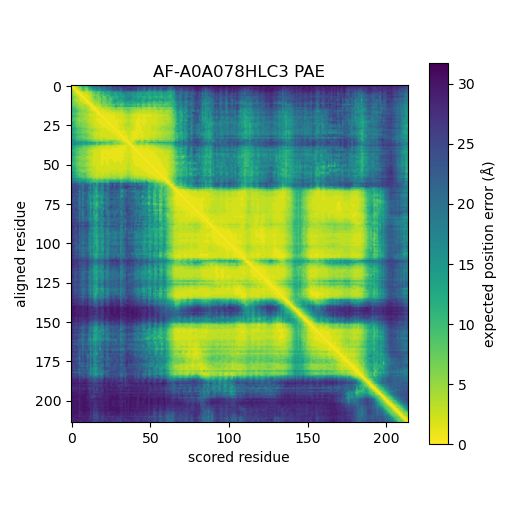EU A O 1
ATOM 1492 N N . THR A 1 194 ? -4.847 16.543 -3.005 1.00 47.09 194 THR A N 1
ATOM 1493 C CA . THR A 1 194 ? -5.818 15.452 -2.895 1.00 47.09 194 THR A CA 1
ATOM 1494 C C . THR A 1 194 ? -6.269 15.011 -4.286 1.00 47.09 194 THR A C 1
ATOM 1496 O O . THR A 1 194 ? -6.797 15.835 -5.034 1.00 47.09 194 THR A O 1
ATOM 1499 N N . GLN A 1 195 ? -6.138 13.723 -4.616 1.00 45.19 195 GLN A N 1
ATOM 1500 C CA . GLN A 1 195 ? -6.856 13.125 -5.742 1.00 45.19 195 GLN A CA 1
ATOM 1501 C C . GLN A 1 195 ? -7.912 12.154 -5.212 1.00 45.19 195 GLN A C 1
ATOM 1503 O O . GLN A 1 195 ? -7.600 11.158 -4.563 1.00 45.19 195 GLN A O 1
ATOM 1508 N N . ARG A 1 196 ? -9.181 12.463 -5.492 1.00 40.97 196 ARG A N 1
ATOM 1509 C CA . ARG A 1 196 ? -10.293 11.520 -5.348 1.00 40.97 196 ARG A CA 1
ATOM 1510 C C . ARG A 1 196 ? -10.401 10.748 -6.658 1.00 40.97 196 ARG A C 1
ATOM 1512 O O . ARG A 1 196 ? -10.538 11.376 -7.707 1.00 40.97 196 ARG A O 1
ATOM 1519 N N . SER A 1 197 ? -10.317 9.424 -6.619 1.00 39.00 197 SER A N 1
ATOM 1520 C CA . SER A 1 197 ? -10.649 8.620 -7.792 1.00 39.00 197 SER A CA 1
ATOM 1521 C C . SER A 1 197 ? -12.167 8.508 -7.884 1.00 39.00 197 SER A C 1
ATOM 1523 O O . SER A 1 197 ? -12.769 7.897 -7.010 1.00 39.00 197 SER A O 1
ATOM 1525 N N . ASP A 1 198 ? -12.776 9.160 -8.878 1.00 41.19 198 ASP A N 1
ATOM 1526 C CA . ASP A 1 198 ? -13.559 8.450 -9.897 1.00 41.19 198 ASP A CA 1
ATOM 1527 C C . ASP A 1 198 ? -13.950 9.349 -11.085 1.00 41.19 198 ASP A C 1
ATOM 1529 O O . ASP A 1 198 ? -14.235 10.538 -10.950 1.00 41.19 198 ASP A O 1
ATOM 1533 N N . ARG A 1 199 ? -13.872 8.724 -12.270 1.00 33.38 199 ARG A N 1
ATOM 1534 C CA . ARG A 1 199 ? -14.072 9.221 -13.648 1.00 33.38 199 ARG A CA 1
ATOM 1535 C C . ARG A 1 199 ? -13.368 10.542 -14.020 1.00 33.38 199 ARG A C 1
ATOM 1537 O O . ARG A 1 199 ? -13.933 11.632 -14.007 1.00 33.38 199 ARG A O 1
ATOM 1544 N N . THR A 1 200 ? -12.127 10.413 -14.487 1.00 35.00 200 THR A N 1
ATOM 1545 C CA . THR A 1 200 ? -11.342 11.466 -15.145 1.00 35.00 200 THR A CA 1
ATOM 1546 C C . THR A 1 200 ? -11.909 11.810 -16.529 1.00 35.00 200 THR A C 1
ATOM 1548 O O . THR A 1 200 ? -11.673 11.104 -17.504 1.00 35.00 200 THR A O 1
ATOM 1551 N N . GLU A 1 201 ? -12.572 12.958 -16.646 1.00 33.41 201 GLU A N 1
ATOM 1552 C CA . GLU A 1 201 ? -12.542 13.767 -17.868 1.00 33.41 201 GLU A CA 1
ATOM 1553 C C . GLU A 1 201 ? -11.850 15.091 -17.541 1.00 33.41 201 GLU A C 1
ATOM 1555 O O . GLU A 1 201 ? -12.467 16.049 -17.082 1.00 33.41 201 GLU A O 1
ATOM 1560 N N . LYS A 1 202 ? -10.536 15.138 -17.768 1.00 27.75 202 LYS A N 1
ATOM 1561 C CA . LYS A 1 202 ? -9.876 16.317 -18.336 1.00 27.75 202 LYS A CA 1
ATOM 1562 C C . LYS A 1 202 ? -8.502 15.937 -18.867 1.00 27.75 202 LYS A C 1
ATOM 1564 O O . LYS A 1 202 ? -7.612 15.492 -18.151 1.00 27.75 202 LYS A O 1
ATOM 1569 N N . SER A 1 203 ? -8.400 16.099 -20.175 1.00 29.66 203 SER A N 1
ATOM 1570 C CA . SER A 1 203 ? -7.221 15.982 -21.010 1.00 29.66 203 SER A CA 1
ATOM 1571 C C . SER A 1 203 ? -6.046 16.821 -20.506 1.00 29.66 203 SER A C 1
ATOM 1573 O O . SER A 1 203 ? -6.210 18.014 -20.254 1.00 29.66 203 SER A O 1
ATOM 1575 N N . GLY A 1 204 ? -4.857 16.218 -20.532 1.00 29.91 204 GLY A N 1
ATOM 1576 C CA . GLY A 1 204 ? -3.600 16.917 -20.784 1.00 29.91 204 GLY A CA 1
ATOM 1577 C C . GLY A 1 204 ? -2.901 17.515 -19.567 1.00 29.91 204 GLY A C 1
ATOM 1578 O O . GLY A 1 204 ? -2.970 18.717 -19.354 1.00 29.91 204 GLY A O 1
ATOM 1579 N N . LEU A 1 205 ? -2.119 16.696 -18.864 1.00 24.81 205 LEU A N 1
ATOM 1580 C CA . LEU A 1 205 ? -0.675 16.920 -18.739 1.00 24.81 205 LEU A CA 1
ATOM 1581 C C . LEU A 1 205 ? -0.014 15.590 -18.338 1.00 24.81 205 LEU A C 1
ATOM 1583 O O . LEU A 1 205 ? -0.226 15.070 -17.247 1.00 24.81 205 LEU A O 1
ATOM 1587 N N . LEU A 1 206 ? 0.716 15.012 -19.288 1.00 27.06 206 LEU A N 1
ATOM 1588 C CA . LEU A 1 206 ? 1.681 13.933 -19.082 1.00 27.06 206 LEU A CA 1
ATOM 1589 C C . LEU A 1 206 ? 2.992 14.526 -18.536 1.00 27.06 206 LEU A C 1
ATOM 1591 O O . LEU A 1 206 ? 3.279 15.688 -18.819 1.00 27.06 206 LEU A O 1
ATOM 1595 N N . MET A 1 207 ? 3.790 13.666 -17.887 1.00 21.78 207 MET A N 1
ATOM 1596 C CA . MET A 1 207 ? 5.085 13.878 -17.200 1.00 21.78 207 MET A CA 1
ATOM 1597 C C . MET A 1 207 ? 4.917 14.148 -15.694 1.00 21.78 207 MET A C 1
ATOM 1599 O O . MET A 1 207 ? 4.214 15.069 -15.309 1.00 21.78 207 MET A O 1
ATOM 1603 N N . ASP A 1 208 ? 5.497 13.393 -14.764 1.00 25.17 208 ASP A N 1
ATOM 1604 C CA . ASP A 1 208 ? 6.584 12.416 -14.832 1.00 25.17 208 ASP A CA 1
ATOM 1605 C C . ASP A 1 208 ? 6.359 11.412 -13.682 1.00 25.17 208 ASP A C 1
ATOM 1607 O O . ASP A 1 208 ? 6.386 11.793 -12.515 1.00 25.17 208 ASP A O 1
ATOM 1611 N N . SER A 1 209 ? 6.084 10.142 -13.986 1.00 27.48 209 SER A N 1
ATOM 1612 C CA . SER A 1 209 ? 6.136 9.053 -12.996 1.00 27.48 209 SER A CA 1
ATOM 1613 C C . SER A 1 209 ? 7.296 8.140 -13.363 1.00 27.48 209 SER A C 1
ATOM 1615 O O . SER A 1 209 ? 7.131 6.954 -13.652 1.00 27.48 209 SER A O 1
ATOM 1617 N N . THR A 1 210 ? 8.477 8.742 -13.422 1.00 27.17 210 THR A N 1
ATOM 1618 C CA . THR A 1 210 ? 9.737 8.025 -13.536 1.00 27.17 210 THR A CA 1
ATOM 1619 C C . THR A 1 210 ? 10.370 8.007 -12.154 1.00 27.17 210 THR A C 1
ATOM 1621 O O . THR A 1 210 ? 11.277 8.772 -11.881 1.00 27.17 210 THR A O 1
ATOM 1624 N N . ASP A 1 211 ? 9.875 7.131 -11.284 1.00 24.00 211 ASP A N 1
ATOM 1625 C CA . ASP A 1 211 ? 10.671 6.612 -10.172 1.00 24.00 211 ASP A CA 1
ATOM 1626 C C . ASP A 1 211 ? 10.552 5.091 -10.183 1.00 24.00 211 ASP A C 1
ATOM 1628 O O . ASP A 1 211 ? 9.800 4.449 -9.452 1.00 24.00 211 ASP A O 1
ATOM 1632 N N . ILE A 1 212 ? 11.325 4.521 -11.106 1.00 23.86 212 ILE A N 1
ATOM 1633 C CA . ILE A 1 212 ? 11.810 3.150 -11.018 1.00 23.86 212 ILE A CA 1
ATOM 1634 C C . ILE A 1 212 ? 12.517 3.022 -9.667 1.00 23.86 212 ILE A C 1
ATOM 1636 O O . ILE A 1 212 ? 13.558 3.637 -9.454 1.00 23.86 212 ILE A O 1
ATOM 1640 N N . SER A 1 213 ? 11.999 2.198 -8.764 1.00 25.69 213 SER A N 1
ATOM 1641 C CA . SER A 1 213 ? 12.821 1.635 -7.691 1.00 25.69 213 SER A CA 1
ATOM 1642 C C . SER A 1 213 ? 12.211 0.327 -7.211 1.00 25.69 213 SER A C 1
ATOM 1644 O O . SER A 1 213 ? 11.206 0.340 -6.508 1.00 25.69 213 SER A O 1
ATOM 1646 N N . CYS A 1 214 ? 12.809 -0.753 -7.722 1.00 30.72 214 CYS A N 1
ATOM 1647 C CA . CYS A 1 214 ? 13.171 -1.976 -7.010 1.00 30.72 214 CYS A CA 1
ATOM 1648 C C . CYS A 1 214 ? 12.471 -2.182 -5.664 1.00 30.72 214 CYS A C 1
ATOM 1650 O O . CYS A 1 214 ? 12.856 -1.474 -4.707 1.00 30.72 214 CYS A O 1
#

Foldseek 3Di:
DVVPPDDCVNDPDDDPLVVLVVCCVPFVQPWDDDDDDPDTHGSVRVNVVVVVVVVVCVVVVVDDPADPLNVVCLPPQVLQVHAAEDDDLPDALCLVLVVCVVVVAAEDEAEDPSSQVSLCSNQVPPPRRHAYEYAYDPVPPDDDPCPPCVVRHPYYPVRVVVPDDPPDRGDDDPDPPRQRYWYWDDDPPRDTDTDGDDDDPDDDDDDDPPDDDD

Sequence (214 aa):
MEELKPCAANSPPLTPLSFLERAAAVYGDCTSIVYGTNTVYTWRETNLRCLRVASSLSSIGIGKSNTPAMYELQFAVPMSGAILNNINTRLDARTVSLLLRHCESKLLFVDDVSSRELAVEAIATMTAPPILVFIADKEEERGADVAGHANKFSYTYDELIERGDPGFKWIRPESEWDPVVFNYTSGTTSAPLTQRSDRTEKSGLLMDSTDISC

=== Feature glossary ===
Key to the feature types in this record:

Secondary structure (8-state, DSSP). Secondary structure is the local, repeating backbone conformation. DSSP classifies it into eight states by reading the hydrogen-bond network: three helix types (H, G, I), two β types (E, B), two non-regular types (T, S), and unstructured coil (-).

Backbone torsions (φ/ψ). Backbone dihedral angles. Every residue except chain termini has a φ (preceding-C → N → Cα → C) and a ψ (N → Cα → C → next-N). They are reported in degrees following the IUPAC sign convention. Secondary structure is essentially a statement about which (φ, ψ) basin each residue occupies.

Predicted aligned error. Predicted Aligned Error (PAE) is an AlphaFold confidence matrix: entry (i, j) is the expected error in the position of residue j, in ångströms, when the prediction is superimposed on the true structure at residue i. Low PAE within a block of residues means that block is internally rigid and well-predicted; high PAE between two blocks means their relative placement is uncertain even if each block individually is confident.

B-factor. B-factor (Debye–Waller factor) reflects atomic displacement in the crystal lattice. It is an experimental observable (units Å²), not a prediction; low values mean the atom is pinned down, high values mean it moves or is heterogeneous across the crystal.

Secondary structure (3-state, P-SEA). Three-state secondary structure (P-SEA) collapses the eight DSSP classes into helix (a), strand (b), and coil (c). P-SEA assigns these from Cα geometry alone — distances and angles — without requiring backbone oxygens, so it works on any Cα trace.

Sequence. Primary structure: the covalent order of the twenty standard amino acids along the backbone. Two proteins with the same sequence will (almost always) fold to the same structure; two with 30% identity often share a fold but not the details.

pLDDT. pLDDT is the predicted lDDT-Cα score: AlphaFold's confidence that the local environment of each residue (all inter-atomic distances within 15 Å) is correctly placed. It is a per-residue number between 0 and 100, with higher meaning more reliable.

InterPro / GO / CATH / organism. Functional annotations link the protein to curated databases. InterPro entries identify conserved domains and families by matching the sequence against member-database signatures (Pfam, PROSITE, CDD, …). Gene Ontology (GO) terms describe molecular function, biological process, and cellular component in a controlled vocabulary. CATH places the structure in a hierarchical fold classification (Class/Architecture/Topology/Homologous-superfamily). The organism is the source species.

Contact-map, Ramachandran, and PAE plots. Three diagnostic plots accompany the record. The Cα contact map visualizes the tertiary structure as a 2D adjacency matrix (8 Å cutoff, sequence-local contacts suppressed). The Ramachandran plot shows the distribution of backbone (φ, ψ) torsions, with points in the α and β basins reflecting secondary structure content. The PAE plot shows AlphaFold's inter-residue confidence as a color matrix.

mmCIF coordinates. The mmCIF table is the protein's shape written out atom by atom. For each backbone N, Cα, C, and carbonyl O, it records an (x, y, z) coordinate triple in Å plus the residue type, chain letter, and residue number.

Radius of gyration, Cα contacts, bounding box. Three whole-structure scalars: the radius of gyration (RMS distance of Cα from centroid, in Å), the count of Cα–Cα contacts (pairs closer than 8 Å and separated by more than four residues in sequence — i.e. tertiary, not local, contacts), and the bounding-box dimensions. Together they distinguish compact globular folds from extended fibres or disordered chains.

Foldseek 3Di. The Foldseek 3Di string encodes local tertiary geometry as a 20-letter alphabet — one character per residue — derived from the relative positions of nearby Cα atoms. Unlike the amino-acid sequence, 3Di is a direct function of the 3D structure, so two proteins with the same fold have similar 3Di strings even at low sequence iden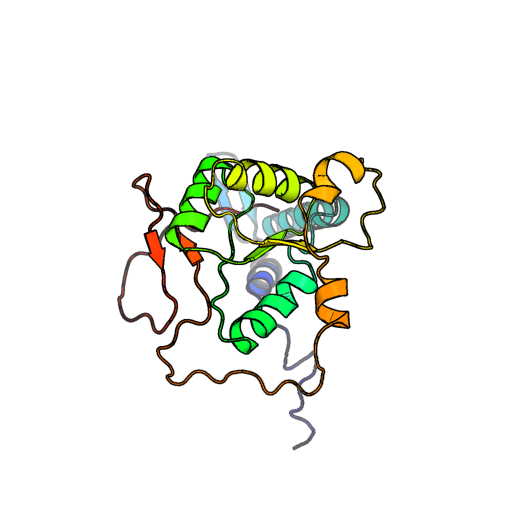tity.

Rendered structure images. Six rendered views show the 3D structure from the faces of a cube — i.e. along ±x, ±y, ±z. Rendering representation is drawn randomly per protein from cartoon (secondary-structure ribbons), sticks (backbone bonds), or molecular surface; coloring is either N→C rainbow (blue at the N-terminus through red at the C-terminus) or one color per chain.

Nearest PDB structures. The Foldseek neighbor list gives the closest experimentally determined structures in the PDB, ranked by structural alignment. TM-score near 1 means near-identical fold; near 0.3 means only rough topology match. This is how one finds what a novel AlphaFold prediction most resembles in the solved-structure universe.

Solvent-accessible surface area. SASA measures how much of the protein is reachable by solvent. It is computed by rolling a water-sized probe over the atomic surface and summing the exposed area (Å²). Per-residue SASA distinguishes core (buried, low SASA) from surface (exposed, high SASA) residues; total SASA is a whole-molecule size measure.